Protein AF-A0ABD5LVA9-F1 (afdb_monomer)

Solvent-accessible surface area (backbone atoms only — not comparable to full-atom values): 10912 Å² total; per-residue (Å²): 131,85,79,56,65,57,44,60,35,36,56,75,49,75,48,77,50,70,49,96,85,47,22,36,35,37,41,36,36,26,38,31,72,87,79,70,42,80,39,39,32,64,53,73,39,79,46,76,82,54,77,76,71,39,77,64,34,51,35,71,65,40,68,50,30,89,35,32,41,60,66,49,62,70,29,32,27,38,33,33,54,62,48,66,45,98,86,61,32,40,58,60,75,76,89,34,36,60,46,74,47,93,53,68,80,47,71,67,57,53,51,51,43,56,79,74,51,59,44,47,50,72,84,49,47,67,59,55,62,70,74,50,67,90,90,64,83,73,90,78,48,75,47,71,67,48,68,54,76,78,40,78,40,75,93,77,58,25,38,37,32,44,35,22,26,74,78,71,54,76,47,75,49,74,48,70,70,83,73,78,78,77,80,126

Secondary structure (DSSP, 8-state):
----SEEEEEEEEEEEEE-TTS-EEEEEEEEETTTTEEEEEEEEESSTT-TT-SHHHHHHTSEETTEEHHHHTTS-EEEES--B-TTSPBPSSSS-EEEE-SSPPPHHHHHHHHHHSSBSSGGGHHHHHHSSPTT-----PBPP-EEPPPEEETTTTEEEEEEE-TTS-EEEEEEE--------

Radius of gyration: 18.67 Å; Cα contacts (8 Å, |Δi|>4): 316; chains: 1; bounding box: 43×41×51 Å

pLDDT: mean 85.55, std 12.96, range [32.38, 95.94]

Structure (mmCIF, N/CA/C/O backbone):
data_AF-A0ABD5LVA9-F1
#
_entry.id   AF-A0ABD5LVA9-F1
#
loop_
_atom_site.group_PDB
_atom_site.id
_atom_site.type_symbol
_atom_site.label_atom_id
_atom_site.label_alt_id
_atom_site.label_comp_id
_atom_site.label_asym_id
_atom_site.label_entity_id
_atom_site.label_seq_id
_atom_site.pdbx_PDB_ins_code
_atom_site.Cartn_x
_atom_site.Cartn_y
_atom_site.Cartn_z
_atom_site.occupancy
_atom_site.B_iso_or_equiv
_atom_site.auth_seq_id
_atom_site.auth_comp_id
_atom_site.auth_asym_id
_atom_site.auth_atom_id
_atom_site.pdbx_PDB_model_num
ATOM 1 N N . MET A 1 1 ? -6.923 -14.774 -21.698 1.00 44.34 1 MET A N 1
ATOM 2 C CA . MET A 1 1 ? -6.566 -13.733 -20.712 1.00 44.34 1 MET A CA 1
ATOM 3 C C . MET A 1 1 ? -7.042 -12.403 -21.278 1.00 44.34 1 MET A C 1
ATOM 5 O O . MET A 1 1 ? -6.576 -12.034 -22.349 1.00 44.34 1 MET A O 1
ATOM 9 N N . MET A 1 2 ? -8.049 -11.758 -20.679 1.00 44.25 2 MET A N 1
ATOM 10 C CA . MET A 1 2 ? -8.490 -10.441 -21.156 1.00 44.25 2 MET A CA 1
ATOM 11 C C . MET A 1 2 ? -7.382 -9.429 -20.868 1.00 44.25 2 MET A C 1
ATOM 13 O O . MET A 1 2 ? -7.017 -9.225 -19.713 1.00 44.25 2 MET A O 1
ATOM 17 N N . ILE A 1 3 ? -6.830 -8.823 -21.918 1.00 55.69 3 ILE A N 1
ATOM 18 C CA . ILE A 1 3 ? -5.909 -7.697 -21.782 1.00 55.69 3 ILE A CA 1
ATOM 19 C C . ILE A 1 3 ? -6.775 -6.500 -21.394 1.00 55.69 3 ILE A C 1
ATOM 21 O O . ILE A 1 3 ? -7.409 -5.892 -22.256 1.00 55.69 3 ILE A O 1
ATOM 25 N N . LYS A 1 4 ? -6.859 -6.185 -20.096 1.00 66.00 4 LYS A N 1
ATOM 26 C CA . LYS A 1 4 ? -7.444 -4.908 -19.672 1.00 66.00 4 LYS A CA 1
ATOM 27 C C . LYS A 1 4 ? -6.574 -3.790 -20.244 1.00 66.00 4 LYS A C 1
ATOM 29 O O . LYS A 1 4 ? -5.369 -3.750 -20.006 1.00 66.00 4 LYS A O 1
ATOM 34 N N . THR A 1 5 ? -7.182 -2.898 -21.015 1.00 85.06 5 THR A N 1
ATOM 35 C CA . THR A 1 5 ? -6.505 -1.741 -21.619 1.00 85.06 5 THR A CA 1
ATOM 36 C C . THR A 1 5 ? -6.122 -0.696 -20.574 1.00 85.06 5 THR A C 1
ATOM 38 O O . THR A 1 5 ? -5.102 -0.024 -20.730 1.00 85.06 5 THR A O 1
ATOM 41 N N . SER A 1 6 ? -6.875 -0.619 -19.473 1.00 91.38 6 SER A N 1
ATOM 42 C CA . SER A 1 6 ? -6.578 0.244 -18.330 1.00 91.38 6 SER A CA 1
ATOM 43 C C . SER A 1 6 ? -7.080 -0.329 -17.001 1.00 91.38 6 SER A C 1
ATOM 45 O O . SER A 1 6 ? -8.033 -1.105 -16.990 1.00 91.38 6 SER A O 1
ATOM 47 N N . LEU A 1 7 ? -6.481 0.105 -15.887 1.00 93.38 7 LEU A N 1
ATOM 48 C CA . LEU A 1 7 ? -6.950 -0.140 -14.515 1.00 93.38 7 LEU A CA 1
ATOM 49 C C . LEU A 1 7 ? -7.177 1.182 -13.780 1.00 93.38 7 LEU A C 1
ATOM 51 O O . LEU A 1 7 ? -6.307 2.050 -13.806 1.00 93.38 7 LEU A O 1
ATOM 55 N N . ALA A 1 8 ? -8.314 1.320 -13.100 1.00 91.62 8 ALA A N 1
ATOM 56 C CA . ALA A 1 8 ? -8.575 2.432 -12.189 1.00 91.62 8 ALA A CA 1
ATOM 57 C C . ALA A 1 8 ? -8.072 2.070 -10.791 1.00 91.62 8 ALA A C 1
ATOM 59 O O . ALA A 1 8 ? -8.611 1.170 -10.149 1.00 91.62 8 ALA A O 1
ATOM 60 N N . LEU A 1 9 ? -7.023 2.757 -10.342 1.00 92.75 9 LEU A N 1
ATOM 61 C CA . LEU A 1 9 ? -6.303 2.423 -9.120 1.00 92.75 9 LEU A CA 1
ATOM 62 C C . LEU A 1 9 ? -6.406 3.549 -8.096 1.00 92.75 9 LEU A C 1
ATOM 64 O O . LEU A 1 9 ? -6.162 4.719 -8.404 1.00 92.75 9 LEU A O 1
ATOM 68 N 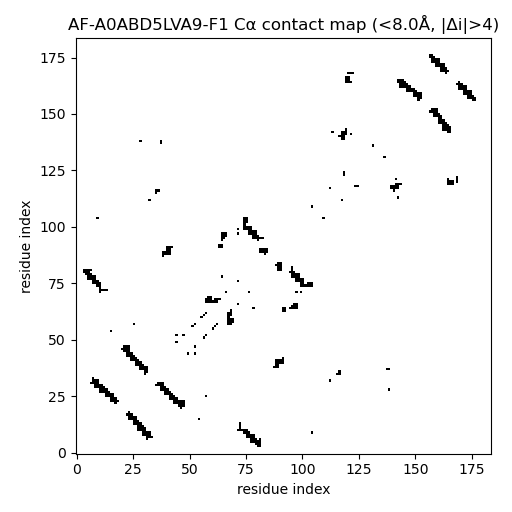N . ILE A 1 10 ? -6.718 3.169 -6.859 1.00 91.75 10 ILE A N 1
ATOM 69 C CA . ILE A 1 10 ? -6.610 4.042 -5.691 1.00 91.75 10 ILE A CA 1
ATOM 70 C C . ILE A 1 10 ? -5.321 3.713 -4.935 1.00 91.75 10 ILE A C 1
ATOM 72 O O . ILE A 1 10 ? -5.127 2.551 -4.579 1.00 91.75 10 ILE A O 1
ATOM 76 N N . PRO A 1 11 ? -4.452 4.694 -4.641 1.00 91.69 11 PRO A N 1
ATOM 77 C CA . PRO A 1 11 ? -3.293 4.473 -3.782 1.00 91.69 11 PRO A CA 1
ATOM 78 C C . PRO A 1 11 ? -3.707 4.229 -2.324 1.00 91.69 11 PRO A C 1
ATOM 80 O O . PRO A 1 11 ? -4.499 4.990 -1.774 1.00 91.69 11 PRO A O 1
ATOM 83 N N . ILE A 1 12 ? -3.148 3.186 -1.699 1.00 88.56 12 ILE A N 1
ATOM 84 C CA . ILE A 1 12 ? -3.454 2.794 -0.311 1.00 88.56 12 ILE A CA 1
ATOM 85 C C . ILE A 1 12 ? -2.231 2.942 0.594 1.00 88.56 12 ILE A C 1
ATOM 87 O O . ILE A 1 12 ? -2.318 3.573 1.642 1.00 88.56 12 ILE A O 1
ATOM 91 N N . ASP A 1 13 ? -1.092 2.371 0.196 1.00 90.00 13 ASP A N 1
ATOM 92 C CA . ASP A 1 13 ? 0.108 2.327 1.037 1.00 90.00 13 ASP A CA 1
ATOM 93 C C . ASP A 1 13 ? 1.402 2.315 0.209 1.00 90.00 13 ASP A C 1
ATOM 95 O O . ASP A 1 13 ? 1.424 1.879 -0.945 1.00 90.00 13 ASP A O 1
ATOM 99 N N . ALA A 1 14 ? 2.487 2.792 0.815 1.00 92.31 14 ALA A N 1
ATOM 100 C CA . ALA A 1 14 ? 3.844 2.683 0.304 1.00 92.31 14 ALA A CA 1
ATOM 101 C C . ALA A 1 14 ? 4.794 2.286 1.441 1.00 92.31 14 ALA A C 1
ATOM 103 O O . ALA A 1 14 ? 5.197 3.112 2.264 1.00 92.31 14 ALA A O 1
ATOM 104 N N . HIS A 1 15 ? 5.217 1.025 1.440 1.00 91.19 15 HIS A N 1
ATOM 105 C CA . HIS A 1 15 ? 6.048 0.464 2.494 1.00 91.19 15 HIS A CA 1
ATOM 106 C C . HIS A 1 15 ? 7.497 0.279 2.032 1.00 91.19 15 HIS A C 1
ATOM 108 O O . HIS A 1 15 ? 7.788 -0.518 1.136 1.00 91.19 15 HIS A O 1
ATOM 114 N N . TRP A 1 16 ? 8.420 1.002 2.674 1.00 92.25 16 TRP A N 1
ATOM 115 C CA . TRP A 1 16 ? 9.859 0.778 2.533 1.00 92.25 16 TRP A CA 1
ATOM 116 C C . TRP A 1 16 ? 10.319 -0.362 3.437 1.00 92.25 16 TRP A C 1
ATOM 118 O O . TRP A 1 16 ? 10.137 -0.294 4.653 1.00 92.25 16 TRP A O 1
ATOM 128 N N . TRP A 1 17 ? 11.050 -1.319 2.880 1.00 92.12 17 TRP A N 1
ATOM 129 C CA . TRP A 1 17 ? 11.568 -2.466 3.616 1.00 92.12 17 TRP A CA 1
ATOM 130 C C . TRP A 1 17 ? 13.034 -2.758 3.284 1.00 92.12 17 TRP A C 1
ATOM 132 O O . TRP A 1 17 ? 13.571 -2.356 2.248 1.00 92.12 17 TRP A O 1
ATOM 142 N N . THR A 1 18 ? 13.673 -3.492 4.191 1.00 91.06 18 THR A N 1
ATOM 143 C CA . THR A 1 18 ? 14.993 -4.095 4.006 1.00 91.06 18 THR A CA 1
ATOM 144 C C . THR A 1 18 ? 14.892 -5.550 4.453 1.00 91.06 18 THR A C 1
ATOM 146 O O . THR A 1 18 ? 14.481 -5.818 5.580 1.00 91.06 18 THR A O 1
ATOM 149 N N . ALA A 1 19 ? 15.223 -6.485 3.569 1.00 89.62 19 ALA A N 1
ATOM 150 C CA . ALA A 1 19 ? 15.243 -7.911 3.863 1.00 89.62 19 ALA A CA 1
ATOM 151 C C . ALA A 1 19 ? 16.519 -8.294 4.627 1.00 89.62 19 ALA A C 1
ATOM 153 O O . ALA A 1 19 ? 17.538 -7.605 4.549 1.00 89.62 19 ALA A O 1
ATOM 154 N N . GLN A 1 20 ? 16.493 -9.443 5.307 1.00 87.44 20 GLN A N 1
ATOM 155 C CA . GLN A 1 20 ? 17.664 -9.976 6.020 1.00 87.44 20 GLN A CA 1
ATOM 156 C C . GLN A 1 20 ? 18.864 -10.223 5.093 1.00 87.44 20 GLN A C 1
ATOM 158 O O . GLN A 1 20 ? 20.006 -10.069 5.511 1.00 87.44 20 GLN A O 1
ATOM 163 N N . SER A 1 21 ? 18.613 -10.532 3.816 1.00 88.88 21 SER A N 1
ATOM 164 C CA . SER A 1 21 ? 19.647 -10.680 2.784 1.00 88.88 21 SER A CA 1
ATOM 165 C C . SER A 1 21 ? 20.369 -9.373 2.426 1.00 88.88 21 SER A C 1
ATOM 167 O O . SER A 1 21 ? 21.317 -9.393 1.647 1.00 88.88 21 SER A O 1
ATOM 169 N N . GLY A 1 22 ? 19.919 -8.228 2.950 1.00 88.44 22 GLY A N 1
ATOM 170 C CA . GLY A 1 22 ? 20.429 -6.901 2.605 1.00 88.44 22 GLY A CA 1
ATOM 171 C C . GLY A 1 22 ? 19.754 -6.273 1.383 1.00 88.44 22 GLY A C 1
ATOM 172 O O . GLY A 1 22 ? 20.019 -5.104 1.089 1.00 88.44 22 GLY A O 1
ATOM 173 N N . ALA A 1 23 ? 18.858 -7.003 0.710 1.00 91.19 23 ALA A N 1
ATOM 174 C CA . ALA A 1 23 ? 17.992 -6.437 -0.315 1.00 91.19 23 ALA A CA 1
ATOM 175 C C . ALA A 1 23 ? 17.088 -5.358 0.291 1.00 91.19 23 ALA A C 1
ATOM 177 O O . ALA A 1 23 ? 16.662 -5.449 1.442 1.00 91.19 23 ALA A O 1
ATOM 178 N N . LEU A 1 24 ? 16.779 -4.335 -0.489 1.00 93.75 24 LEU A N 1
ATOM 179 C CA . LEU A 1 24 ? 15.918 -3.236 -0.076 1.00 93.75 24 LEU A CA 1
ATOM 180 C C . LEU A 1 24 ? 14.924 -2.918 -1.174 1.00 93.75 24 LEU A C 1
ATOM 182 O O . LEU A 1 24 ? 15.203 -3.107 -2.358 1.00 93.75 24 LEU A O 1
ATOM 186 N N . GLY A 1 25 ? 13.773 -2.400 -0.783 1.00 94.12 25 GLY A N 1
ATOM 187 C CA . GLY A 1 25 ? 12.742 -2.073 -1.740 1.00 94.12 25 GLY A CA 1
ATOM 188 C C . GLY A 1 25 ? 11.642 -1.215 -1.161 1.00 94.12 25 GLY A C 1
ATOM 189 O O . GLY A 1 25 ? 11.596 -0.899 0.027 1.00 94.12 25 GLY A O 1
ATOM 190 N N . THR A 1 26 ? 10.752 -0.814 -2.052 1.00 94.69 26 THR A N 1
ATOM 191 C CA . THR A 1 26 ? 9.474 -0.207 -1.709 1.00 94.69 26 THR A CA 1
ATOM 192 C C . THR A 1 26 ? 8.382 -0.964 -2.427 1.00 94.69 26 THR A C 1
ATOM 194 O O . THR A 1 26 ? 8.466 -1.179 -3.639 1.00 94.69 26 THR A O 1
ATOM 197 N N . THR A 1 27 ? 7.376 -1.372 -1.666 1.00 94.19 27 THR A N 1
ATOM 198 C CA . THR A 1 27 ? 6.151 -1.961 -2.197 1.00 94.19 27 THR A CA 1
ATOM 199 C C . THR A 1 27 ? 5.043 -0.927 -2.098 1.00 94.19 27 THR A C 1
ATOM 201 O O . THR A 1 27 ? 4.778 -0.402 -1.019 1.00 94.19 27 THR A O 1
ATOM 204 N N . PHE A 1 28 ? 4.420 -0.633 -3.232 1.00 94.81 28 PHE A N 1
ATOM 205 C CA . PHE A 1 28 ? 3.248 0.225 -3.336 1.00 94.81 28 PHE A CA 1
ATOM 206 C C . PHE A 1 28 ? 2.008 -0.650 -3.441 1.00 94.81 28 PHE A C 1
ATOM 208 O O . PHE A 1 28 ? 1.997 -1.591 -4.237 1.00 94.81 28 PHE A O 1
ATOM 215 N N . THR A 1 29 ? 0.982 -0.330 -2.662 1.00 93.38 29 THR A N 1
ATOM 216 C CA . THR A 1 29 ? -0.301 -1.031 -2.652 1.00 93.38 29 THR A CA 1
ATOM 217 C C . THR A 1 29 ? -1.381 -0.127 -3.224 1.00 93.38 29 THR A C 1
ATOM 219 O O . THR A 1 29 ? -1.533 1.025 -2.805 1.00 93.38 29 THR A O 1
ATOM 222 N N . PHE A 1 30 ? -2.158 -0.682 -4.146 1.00 92.50 30 PHE A N 1
ATOM 223 C CA . PHE A 1 30 ? -3.267 -0.020 -4.810 1.00 92.50 30 PHE A CA 1
ATOM 224 C C . PHE A 1 30 ? -4.531 -0.863 -4.699 1.00 92.50 30 PHE A C 1
ATOM 226 O O . PHE A 1 30 ? -4.468 -2.090 -4.743 1.00 92.50 30 PHE A O 1
ATOM 233 N N . TRP A 1 31 ? -5.682 -0.213 -4.606 1.00 90.88 31 TRP A N 1
ATOM 234 C CA . TRP A 1 31 ? -6.979 -0.867 -4.712 1.00 90.88 31 TRP A CA 1
ATOM 235 C C . TRP A 1 31 ? -7.513 -0.745 -6.142 1.00 90.88 31 TRP A C 1
ATOM 237 O O . TRP A 1 31 ? -7.651 0.365 -6.664 1.00 90.88 31 TRP A O 1
ATOM 247 N N . ASP A 1 32 ? -7.793 -1.889 -6.771 1.00 90.50 32 ASP A N 1
ATOM 248 C CA . ASP A 1 32 ? -8.562 -1.982 -8.014 1.00 90.50 32 ASP A CA 1
ATOM 249 C C . ASP A 1 32 ? -10.049 -2.074 -7.654 1.00 90.50 32 ASP A C 1
ATOM 251 O O . ASP A 1 32 ? -10.520 -3.116 -7.188 1.00 90.50 32 ASP A O 1
ATOM 255 N N . LYS A 1 33 ? -10.782 -0.977 -7.874 1.00 82.06 33 LYS A N 1
ATOM 256 C CA . LYS A 1 33 ? -12.220 -0.891 -7.571 1.00 82.06 33 LYS A CA 1
ATOM 257 C C . LYS A 1 33 ? -13.046 -1.912 -8.345 1.00 82.06 33 LYS A C 1
ATOM 259 O O . LYS A 1 33 ? -14.039 -2.417 -7.834 1.00 82.06 33 LYS A O 1
ATOM 264 N N . GLU A 1 34 ? -12.666 -2.182 -9.591 1.00 85.31 34 GLU A N 1
ATOM 265 C CA . GLU A 1 34 ? -13.466 -2.997 -10.502 1.00 85.31 34 GLU A CA 1
ATOM 266 C C . GLU A 1 34 ? -13.327 -4.479 -10.156 1.00 85.31 34 GLU A C 1
ATOM 268 O O . GLU A 1 34 ? -14.320 -5.197 -10.066 1.00 85.31 34 GLU A O 1
ATOM 273 N N . ALA A 1 35 ? -12.092 -4.934 -9.933 1.00 86.19 35 ALA A N 1
ATOM 274 C CA . ALA A 1 35 ? -11.821 -6.320 -9.559 1.00 86.19 35 ALA A CA 1
ATOM 275 C C . ALA A 1 35 ? -11.880 -6.573 -8.043 1.00 86.19 35 ALA A C 1
ATOM 277 O O . ALA A 1 35 ? -11.718 -7.716 -7.624 1.00 86.19 35 ALA A O 1
ATOM 278 N N . LYS A 1 36 ? -12.105 -5.528 -7.234 1.00 85.31 36 LYS A N 1
ATOM 279 C CA . LYS A 1 36 ? -12.238 -5.589 -5.770 1.00 85.31 36 LYS A CA 1
ATOM 280 C C . LYS A 1 36 ? -11.058 -6.285 -5.086 1.00 85.31 36 LYS A C 1
ATOM 282 O O . LYS A 1 36 ? -11.230 -7.122 -4.206 1.00 85.31 36 LYS A O 1
ATOM 287 N N . GLN A 1 37 ? -9.844 -5.931 -5.494 1.00 86.88 37 GLN A N 1
ATOM 288 C CA . GLN A 1 37 ? -8.622 -6.564 -4.997 1.00 86.88 37 GLN A CA 1
ATOM 289 C C . GLN A 1 37 ? -7.510 -5.547 -4.755 1.00 86.88 37 GLN A C 1
ATOM 291 O O . GLN A 1 37 ? -7.485 -4.470 -5.360 1.00 86.88 37 GLN A O 1
ATOM 296 N N . PHE A 1 38 ? -6.560 -5.915 -3.895 1.00 89.62 38 PHE A N 1
ATOM 297 C CA . PHE A 1 38 ? -5.310 -5.180 -3.761 1.00 89.62 38 PHE A CA 1
ATOM 298 C C . PHE A 1 38 ? -4.298 -5.660 -4.791 1.00 89.62 38 PHE A C 1
ATOM 300 O O . PHE A 1 38 ? -4.026 -6.851 -4.918 1.00 89.62 38 PHE A O 1
ATOM 307 N N . LEU A 1 39 ? -3.707 -4.705 -5.495 1.00 92.12 39 LEU A N 1
ATOM 308 C CA . LEU A 1 39 ? -2.614 -4.923 -6.424 1.00 92.12 39 LEU A CA 1
ATOM 309 C C . LEU A 1 39 ? -1.365 -4.240 -5.886 1.00 92.12 39 LEU A C 1
ATOM 311 O O . LEU A 1 39 ? -1.426 -3.130 -5.356 1.00 92.12 39 LEU A O 1
ATOM 315 N N . GLN A 1 40 ? -0.220 -4.894 -6.044 1.00 93.62 40 GLN A N 1
ATOM 316 C CA . GLN A 1 40 ? 1.046 -4.379 -5.542 1.00 93.62 40 GLN A CA 1
ATOM 317 C C . GLN A 1 40 ? 2.077 -4.220 -6.642 1.00 93.62 40 GLN A C 1
ATOM 319 O O . GLN A 1 40 ? 2.162 -5.041 -7.551 1.00 93.62 40 GLN A O 1
ATOM 324 N N . ALA A 1 41 ? 2.894 -3.180 -6.522 1.00 94.31 41 ALA A N 1
ATOM 325 C CA . ALA A 1 41 ? 4.038 -2.939 -7.383 1.00 94.31 41 ALA A CA 1
ATOM 326 C C . ALA A 1 41 ? 5.284 -2.756 -6.514 1.00 94.31 41 ALA A C 1
ATOM 328 O O . ALA A 1 41 ? 5.290 -1.932 -5.600 1.00 94.31 41 ALA A O 1
ATOM 329 N N . THR A 1 42 ? 6.350 -3.502 -6.799 1.00 93.69 42 THR A N 1
ATOM 330 C CA . THR A 1 42 ? 7.590 -3.433 -6.018 1.00 93.69 42 THR A CA 1
ATOM 331 C C . THR A 1 42 ? 8.732 -2.908 -6.873 1.00 93.69 42 THR A C 1
ATOM 333 O O . THR A 1 42 ? 8.998 -3.401 -7.970 1.00 93.69 42 THR A O 1
ATOM 336 N N . GLN A 1 43 ? 9.442 -1.917 -6.342 1.00 93.62 43 GLN A N 1
ATOM 33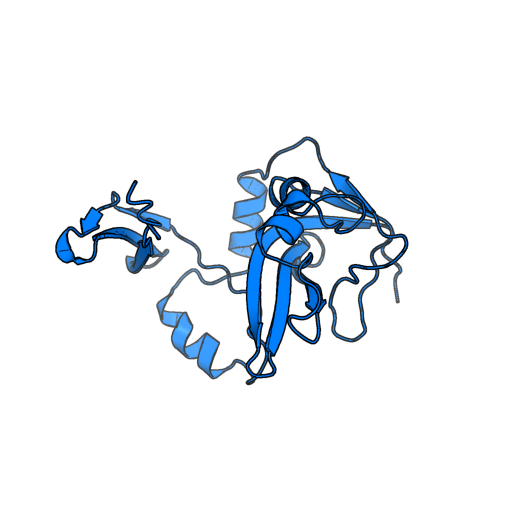7 C CA . GLN A 1 43 ? 10.770 -1.543 -6.813 1.00 93.62 43 GLN A CA 1
ATOM 338 C C . GLN A 1 43 ? 11.778 -2.018 -5.775 1.00 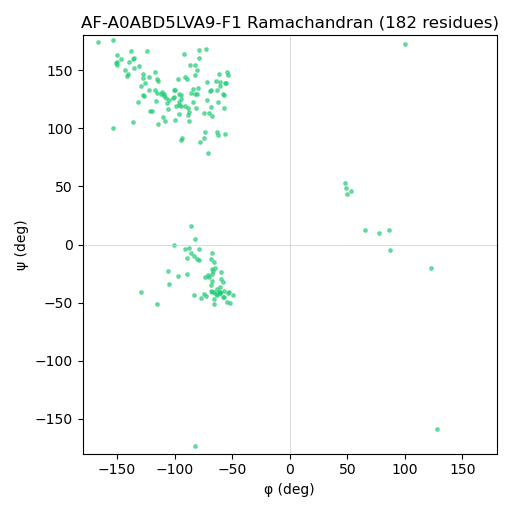93.62 43 GLN A C 1
ATOM 340 O O . GLN A 1 43 ? 11.679 -1.638 -4.610 1.00 93.62 43 GLN A O 1
ATOM 345 N N . ALA A 1 44 ? 12.730 -2.854 -6.179 1.00 93.12 44 ALA A N 1
ATOM 346 C CA . ALA A 1 44 ? 13.726 -3.406 -5.271 1.00 93.12 44 ALA A CA 1
ATOM 347 C C . ALA A 1 44 ? 15.132 -3.377 -5.874 1.00 93.12 44 ALA A C 1
ATOM 349 O O . ALA A 1 44 ? 15.321 -3.292 -7.095 1.00 93.12 44 ALA A O 1
ATOM 350 N N . ARG A 1 45 ? 16.123 -3.451 -4.989 1.00 93.69 45 ARG A N 1
ATOM 351 C CA . ARG A 1 45 ? 17.532 -3.675 -5.297 1.00 93.69 45 ARG A CA 1
ATOM 352 C C . ARG A 1 45 ? 18.033 -4.875 -4.498 1.00 93.69 45 ARG A C 1
ATOM 354 O O . ARG A 1 45 ? 17.688 -5.001 -3.321 1.00 93.69 45 ARG A O 1
ATOM 361 N N . PRO A 1 46 ? 18.855 -5.744 -5.110 1.00 91.19 46 PRO A N 1
ATOM 362 C CA . PRO A 1 46 ? 19.349 -6.949 -4.448 1.00 91.19 46 PRO A CA 1
ATOM 363 C C . PRO A 1 46 ? 20.315 -6.640 -3.297 1.00 91.19 46 PRO A C 1
ATOM 365 O O . PRO A 1 46 ? 20.505 -7.475 -2.422 1.00 91.19 46 PRO A O 1
ATOM 368 N N . ASN A 1 47 ? 20.931 -5.455 -3.290 1.00 87.88 47 ASN A N 1
ATOM 369 C CA . ASN A 1 47 ? 21.875 -5.009 -2.271 1.00 87.88 47 ASN A CA 1
ATOM 370 C C . ASN A 1 47 ? 21.894 -3.471 -2.176 1.00 87.88 47 ASN A C 1
ATOM 372 O O .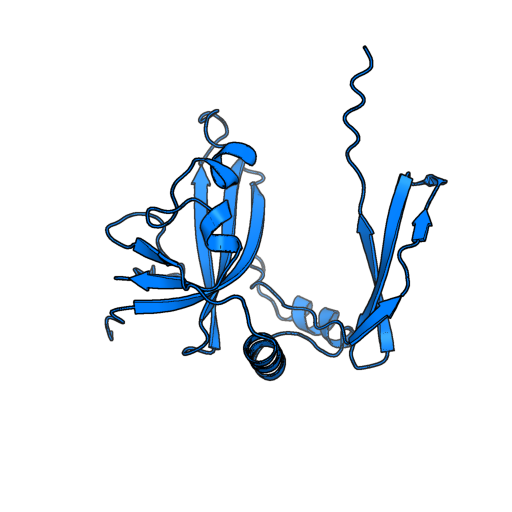 ASN A 1 47 ? 21.258 -2.778 -2.970 1.00 87.88 47 ASN A O 1
ATOM 376 N N . GLN A 1 48 ? 22.662 -2.949 -1.218 1.00 84.56 48 GLN A N 1
ATOM 377 C CA . GLN A 1 48 ? 22.793 -1.516 -0.915 1.00 84.56 48 GLN A CA 1
ATOM 378 C C . GLN A 1 48 ? 23.853 -0.784 -1.760 1.00 84.56 48 GLN A C 1
ATOM 380 O O . GLN A 1 48 ? 24.272 0.312 -1.394 1.00 84.56 48 GLN A O 1
ATOM 385 N N . LEU A 1 49 ? 24.316 -1.370 -2.870 1.00 87.50 49 LEU A N 1
ATOM 386 C CA . LEU A 1 49 ? 25.350 -0.741 -3.704 1.00 87.50 49 LEU A CA 1
ATOM 387 C C . LEU A 1 49 ? 24.805 0.439 -4.521 1.00 87.50 49 LEU A C 1
ATOM 389 O O . LEU A 1 49 ? 25.547 1.371 -4.822 1.00 87.50 49 LEU A O 1
ATOM 393 N N . ASP A 1 50 ? 23.513 0.418 -4.860 1.00 88.94 50 ASP A N 1
ATOM 394 C CA . ASP A 1 50 ? 22.837 1.535 -5.524 1.00 88.94 50 ASP A CA 1
ATOM 395 C C . ASP A 1 50 ? 22.510 2.634 -4.500 1.00 88.94 50 ASP A C 1
ATOM 397 O O . ASP A 1 50 ? 21.435 2.663 -3.902 1.00 88.94 50 ASP A O 1
ATOM 401 N N . THR A 1 51 ? 23.457 3.550 -4.286 1.00 86.94 51 THR A N 1
ATOM 402 C CA . THR A 1 51 ? 23.306 4.679 -3.350 1.00 86.94 51 THR A CA 1
ATOM 403 C C . THR A 1 51 ? 22.210 5.664 -3.767 1.00 86.94 51 THR A C 1
ATOM 405 O O . THR A 1 51 ? 21.677 6.402 -2.927 1.00 86.94 51 THR A O 1
ATOM 408 N N . LEU A 1 52 ? 21.833 5.656 -5.050 1.00 90.94 52 LEU A N 1
ATOM 409 C CA . LEU A 1 52 ? 20.734 6.453 -5.577 1.00 90.94 52 LEU A CA 1
ATOM 410 C C . LEU A 1 52 ? 19.374 5.831 -5.265 1.00 90.94 52 LEU A C 1
ATOM 412 O O . LEU A 1 52 ? 18.382 6.535 -5.395 1.00 90.94 52 LEU A O 1
ATOM 416 N N . PHE A 1 53 ? 19.311 4.572 -4.820 1.00 93.75 53 PHE A N 1
ATOM 417 C CA . PHE A 1 53 ? 18.080 3.916 -4.391 1.00 93.75 53 PHE A CA 1
ATOM 418 C C . PHE A 1 53 ? 17.894 4.031 -2.871 1.00 93.75 53 PHE A C 1
ATOM 420 O O . PHE A 1 53 ? 18.316 3.195 -2.073 1.00 93.75 53 PHE A O 1
ATOM 427 N N . ASN A 1 54 ? 17.227 5.101 -2.455 1.00 92.75 54 ASN A N 1
ATOM 428 C CA . ASN A 1 54 ? 16.899 5.394 -1.060 1.00 92.75 54 ASN A CA 1
ATOM 429 C C . ASN A 1 54 ? 15.458 5.919 -0.918 1.00 92.75 54 ASN A C 1
ATOM 431 O O . ASN A 1 54 ? 14.837 6.326 -1.900 1.00 92.75 54 ASN A O 1
ATOM 435 N N . ARG A 1 55 ? 14.926 5.964 0.313 1.00 92.31 55 ARG A N 1
ATOM 436 C CA . ARG A 1 55 ? 13.540 6.407 0.590 1.00 92.31 55 ARG A CA 1
ATOM 437 C C . ARG A 1 55 ? 13.176 7.733 -0.077 1.00 92.31 55 ARG A C 1
ATOM 439 O O . ARG A 1 55 ? 12.094 7.860 -0.636 1.00 92.31 55 ARG A O 1
ATOM 446 N N . TYR A 1 56 ? 14.087 8.706 -0.026 1.00 93.69 56 TYR A N 1
ATOM 447 C CA . TYR A 1 56 ? 13.860 10.023 -0.612 1.00 93.69 56 TYR A CA 1
ATOM 448 C C . TYR A 1 56 ? 13.749 9.931 -2.137 1.00 93.69 56 TYR A C 1
ATOM 450 O O . TYR A 1 56 ? 12.766 10.382 -2.717 1.00 93.69 56 TYR A O 1
ATOM 458 N N . SER A 1 57 ? 14.720 9.287 -2.785 1.00 94.06 57 SER A N 1
ATOM 459 C CA . SER A 1 57 ? 14.722 9.115 -4.240 1.00 94.06 57 SER A CA 1
ATOM 460 C C . SER A 1 57 ? 13.509 8.328 -4.745 1.00 94.06 57 SER A C 1
ATOM 462 O O . SER A 1 57 ? 12.908 8.745 -5.729 1.00 94.06 57 SER A O 1
ATOM 464 N N . VAL A 1 58 ? 13.097 7.249 -4.065 1.00 94.12 58 VAL A N 1
ATOM 465 C CA . VAL A 1 58 ? 11.919 6.460 -4.451 1.00 94.12 58 VAL A CA 1
ATOM 466 C C . VAL A 1 58 ? 10.663 7.323 -4.415 1.00 94.12 58 VAL A C 1
ATOM 468 O O . VAL A 1 58 ? 9.834 7.241 -5.318 1.00 94.12 58 VAL A O 1
ATOM 471 N N . TRP A 1 59 ? 10.534 8.178 -3.400 1.00 95.00 59 TRP A N 1
ATOM 472 C CA . TRP A 1 59 ? 9.369 9.040 -3.263 1.00 95.00 59 TRP A CA 1
ATOM 473 C C . TRP A 1 59 ? 9.351 10.181 -4.292 1.00 95.00 59 TRP A C 1
ATOM 475 O O . TRP A 1 59 ? 8.322 10.456 -4.914 1.00 95.00 59 TRP A O 1
ATOM 485 N N . HIS A 1 60 ? 10.495 10.841 -4.492 1.00 94.19 60 HIS A N 1
ATOM 486 C CA . HIS A 1 60 ? 10.560 12.132 -5.180 1.00 94.19 60 HIS A CA 1
ATOM 487 C C . HIS A 1 60 ? 11.123 12.093 -6.604 1.00 94.19 60 HIS A C 1
ATOM 489 O O . HIS A 1 60 ? 10.862 13.020 -7.368 1.00 94.19 60 HIS A O 1
ATOM 495 N N . SER A 1 61 ? 11.909 11.079 -6.965 1.00 92.38 61 SER A N 1
ATOM 496 C CA . SER A 1 61 ? 12.743 11.118 -8.176 1.00 92.38 61 SER A CA 1
ATOM 497 C C . SER A 1 61 ? 12.587 9.897 -9.073 1.00 92.38 61 SER A C 1
ATOM 499 O O . SER A 1 61 ? 12.561 10.044 -10.293 1.00 92.38 61 SER A O 1
ATOM 501 N N . LEU A 1 62 ? 12.498 8.696 -8.501 1.00 92.06 62 LEU A N 1
ATOM 502 C CA . LEU A 1 62 ? 12.375 7.478 -9.288 1.00 92.06 62 LEU A CA 1
ATOM 503 C C . LEU A 1 62 ? 10.992 7.392 -9.918 1.00 92.06 62 LEU A C 1
ATOM 505 O O . LEU A 1 62 ? 9.974 7.726 -9.308 1.00 92.06 62 LEU A O 1
ATOM 509 N N . SER A 1 63 ? 10.981 6.931 -11.165 1.00 92.50 63 SER A N 1
ATOM 510 C CA . SER A 1 63 ? 9.743 6.787 -11.903 1.00 92.50 63 SER A CA 1
ATOM 511 C C . SER A 1 63 ? 9.056 5.463 -11.578 1.00 92.50 63 SER A C 1
ATOM 513 O O . SER A 1 63 ? 9.674 4.400 -11.598 1.00 92.50 63 SER A O 1
ATOM 515 N N . LEU A 1 64 ? 7.755 5.540 -11.331 1.00 93.88 64 LEU A N 1
ATOM 516 C CA . LEU A 1 64 ? 6.798 4.448 -11.371 1.00 93.88 64 LEU A CA 1
ATOM 517 C C . LEU A 1 64 ? 5.766 4.825 -12.445 1.00 93.88 64 LEU A C 1
ATOM 519 O O . LEU A 1 64 ? 5.107 5.855 -12.337 1.00 93.88 64 LEU A O 1
ATOM 523 N N . TRP A 1 65 ? 5.695 4.060 -13.539 1.00 95.94 65 TRP A N 1
ATOM 524 C CA . TRP A 1 65 ? 4.786 4.320 -14.673 1.00 95.94 65 TRP A CA 1
ATOM 525 C C . TRP A 1 65 ? 4.810 5.768 -15.195 1.00 95.94 65 TRP A C 1
ATOM 527 O O . TRP A 1 65 ? 3.768 6.397 -15.392 1.00 95.94 65 TRP A O 1
ATOM 537 N N . LYS A 1 66 ? 6.019 6.302 -15.425 1.00 94.44 66 LYS A N 1
ATOM 538 C CA . LYS A 1 66 ? 6.280 7.668 -15.928 1.00 94.44 66 LYS A CA 1
ATOM 539 C C . LYS A 1 66 ? 5.855 8.799 -14.976 1.00 94.44 66 LYS A C 1
ATOM 541 O O . LYS A 1 66 ? 5.865 9.962 -15.366 1.00 94.44 66 LYS A O 1
ATOM 546 N N . GLN A 1 67 ? 5.540 8.482 -13.721 1.00 94.44 67 GLN A N 1
ATOM 547 C CA . GLN A 1 67 ? 5.254 9.440 -12.647 1.00 94.44 67 GLN A CA 1
ATOM 548 C C . GLN A 1 67 ? 6.184 9.196 -11.455 1.00 94.44 67 GLN A C 1
ATOM 550 O O . GLN A 1 67 ? 6.850 8.169 -11.392 1.00 94.44 67 GLN A O 1
ATOM 555 N N . THR A 1 68 ? 6.250 10.133 -10.512 1.00 94.31 68 THR A N 1
ATOM 556 C CA . THR A 1 68 ? 6.898 9.901 -9.211 1.00 94.31 68 THR A CA 1
ATOM 557 C C . THR A 1 68 ? 5.898 9.286 -8.238 1.00 94.31 68 THR A C 1
ATOM 559 O O . THR A 1 68 ? 4.691 9.523 -8.357 1.00 94.31 68 THR A O 1
ATOM 562 N N . ALA A 1 69 ? 6.385 8.542 -7.244 1.00 94.06 69 ALA A N 1
ATOM 563 C CA . ALA A 1 69 ? 5.525 8.006 -6.192 1.00 94.06 69 ALA A CA 1
ATOM 564 C C . ALA A 1 69 ? 4.754 9.117 -5.459 1.00 94.06 69 ALA A C 1
ATOM 566 O O . ALA A 1 69 ? 3.556 8.969 -5.248 1.00 94.06 69 ALA A O 1
ATOM 567 N N . ASP A 1 70 ? 5.384 10.266 -5.180 1.00 93.06 70 ASP A N 1
ATOM 568 C CA . ASP A 1 70 ? 4.700 11.425 -4.588 1.00 93.06 70 ASP A CA 1
ATOM 569 C C . ASP A 1 70 ? 3.448 11.845 -5.373 1.00 93.06 70 ASP A C 1
ATOM 571 O O . ASP A 1 70 ? 2.419 12.149 -4.777 1.00 93.06 70 ASP A O 1
ATOM 575 N N . LYS A 1 71 ? 3.507 11.840 -6.709 1.00 91.06 71 LYS A N 1
ATOM 576 C CA . LYS A 1 71 ? 2.358 12.213 -7.542 1.00 91.06 71 LYS A CA 1
ATOM 577 C C . LYS A 1 71 ? 1.292 11.125 -7.565 1.00 91.06 71 LYS A C 1
ATOM 579 O O . LYS A 1 71 ? 0.112 11.450 -7.478 1.00 91.06 71 LYS A O 1
ATOM 584 N N . LEU A 1 72 ? 1.704 9.863 -7.679 1.00 92.88 72 LEU A N 1
ATOM 585 C CA . LEU A 1 72 ? 0.787 8.723 -7.759 1.00 92.88 72 LEU A CA 1
ATOM 586 C C . LEU A 1 72 ? 0.041 8.473 -6.456 1.00 92.88 72 LEU A C 1
ATOM 588 O O . LEU A 1 72 ? -1.145 8.176 -6.475 1.00 92.88 72 LEU A O 1
ATOM 592 N N . MET A 1 73 ? 0.721 8.610 -5.321 1.00 92.19 73 MET A N 1
ATOM 593 C CA . MET A 1 73 ? 0.160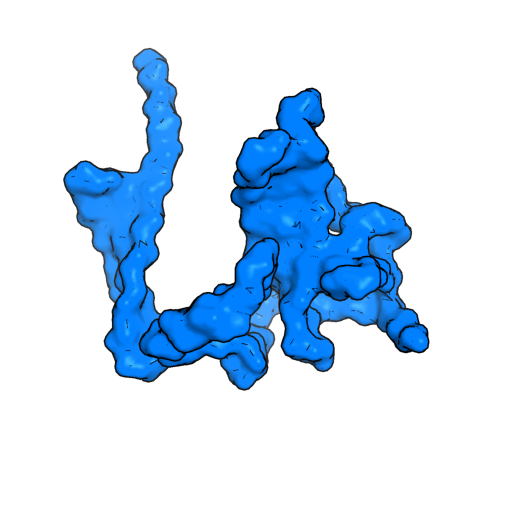 8.241 -4.022 1.00 92.19 73 MET A CA 1
ATOM 594 C C . MET A 1 73 ? -0.803 9.291 -3.453 1.00 92.19 73 MET A C 1
ATOM 596 O O . MET A 1 73 ? -1.398 9.071 -2.404 1.00 92.19 73 MET A O 1
ATOM 600 N N . ARG A 1 74 ? -0.972 10.437 -4.125 1.00 88.75 74 ARG A N 1
ATOM 601 C CA . ARG A 1 74 ? -1.839 11.534 -3.663 1.00 88.75 74 ARG A CA 1
ATOM 602 C C . ARG A 1 74 ? -3.282 11.430 -4.143 1.00 88.75 74 ARG A C 1
ATOM 604 O O . ARG A 1 74 ? -4.142 12.060 -3.530 1.00 88.75 74 ARG A O 1
ATOM 611 N N . ARG A 1 75 ? -3.541 10.755 -5.267 1.00 89.31 75 ARG A N 1
ATOM 612 C CA . ARG A 1 75 ? -4.859 10.741 -5.923 1.00 89.31 75 ARG A CA 1
ATOM 613 C C . ARG A 1 75 ? -5.092 9.443 -6.693 1.00 89.31 75 ARG A C 1
ATOM 615 O O . ARG A 1 75 ? -4.120 8.823 -7.124 1.00 89.31 75 ARG A O 1
ATOM 622 N N . PRO A 1 76 ? -6.358 9.063 -6.922 1.00 92.06 76 PRO A N 1
ATOM 623 C CA . PRO A 1 76 ? -6.692 8.018 -7.880 1.00 92.06 76 PRO A CA 1
ATOM 624 C C . PRO A 1 76 ? -6.107 8.298 -9.275 1.00 92.06 76 PRO A C 1
ATOM 626 O O . PRO A 1 76 ? -5.964 9.449 -9.707 1.00 92.06 76 PRO A O 1
ATOM 629 N N . PHE A 1 77 ? -5.767 7.237 -10.002 1.00 93.44 77 PHE A N 1
ATOM 630 C CA . PHE A 1 77 ? -5.216 7.335 -11.353 1.00 93.44 77 PHE A CA 1
ATOM 631 C C . PHE A 1 77 ? -5.657 6.162 -12.230 1.00 93.44 77 PHE A C 1
ATOM 633 O O . PHE A 1 77 ? -6.043 5.097 -11.748 1.00 93.44 77 PHE A O 1
ATOM 640 N N . LEU A 1 78 ? -5.578 6.361 -13.545 1.00 94.38 78 LEU A N 1
ATOM 641 C CA . LEU A 1 78 ? -5.730 5.294 -14.527 1.00 94.38 78 LEU A CA 1
ATOM 642 C C . LEU A 1 78 ? -4.351 4.788 -14.943 1.00 94.38 78 LEU A C 1
ATOM 644 O O . LEU A 1 78 ? -3.539 5.543 -15.482 1.00 94.38 78 LEU A O 1
ATOM 648 N N . LEU A 1 79 ? -4.095 3.504 -14.719 1.00 95.56 79 LEU A N 1
ATOM 649 C CA . LEU A 1 79 ? -2.923 2.815 -15.238 1.00 95.56 79 LEU A CA 1
ATOM 650 C C . LEU A 1 79 ? -3.231 2.277 -16.633 1.00 95.56 79 LEU A C 1
ATOM 652 O O . LEU A 1 79 ? -4.054 1.378 -16.784 1.00 95.56 79 LEU A O 1
ATOM 656 N N . GLN A 1 80 ? -2.560 2.816 -17.643 1.00 95.31 80 GLN A N 1
ATOM 657 C CA . GLN A 1 80 ? -2.712 2.410 -19.037 1.00 95.31 80 GLN A CA 1
ATOM 658 C C . GLN A 1 80 ? -1.751 1.271 -19.383 1.00 95.31 80 GLN A C 1
ATOM 660 O O . GLN A 1 80 ? -0.603 1.266 -18.927 1.00 95.31 80 GLN A O 1
ATOM 665 N N . ALA A 1 81 ? -2.218 0.328 -20.207 1.00 92.81 81 ALA A N 1
ATOM 666 C CA . ALA A 1 81 ? -1.481 -0.874 -20.610 1.00 92.81 81 ALA A CA 1
ATOM 667 C C . ALA A 1 81 ? -0.845 -1.620 -19.414 1.00 92.81 81 ALA A C 1
ATOM 669 O O . ALA A 1 81 ? 0.372 -1.843 -19.407 1.00 92.81 81 ALA A O 1
ATOM 670 N N . PRO A 1 82 ? -1.630 -1.961 -18.372 1.00 92.94 82 PRO A N 1
ATOM 671 C CA . PRO A 1 82 ? -1.119 -2.629 -17.182 1.00 92.94 82 PRO A CA 1
ATOM 672 C C . PRO A 1 82 ? -0.496 -3.979 -17.549 1.00 92.94 82 PRO A C 1
ATOM 674 O O . PRO A 1 82 ? -1.033 -4.736 -18.358 1.00 92.94 82 PRO A O 1
ATOM 677 N N . ARG A 1 83 ? 0.633 -4.300 -16.918 1.00 91.88 83 ARG A N 1
ATOM 678 C CA . ARG A 1 83 ? 1.239 -5.631 -16.987 1.00 91.88 83 ARG A CA 1
ATOM 679 C C . ARG A 1 83 ? 1.230 -6.240 -15.598 1.00 91.88 83 ARG A C 1
ATOM 681 O O . ARG A 1 83 ? 1.747 -5.637 -14.661 1.00 91.88 83 ARG A O 1
ATOM 688 N N . ILE A 1 84 ? 0.629 -7.415 -15.488 1.00 88.81 84 ILE A N 1
ATOM 689 C CA . ILE A 1 84 ? 0.542 -8.184 -14.250 1.00 88.81 84 ILE A CA 1
ATOM 690 C C . ILE A 1 84 ? 1.450 -9.402 -14.425 1.00 88.81 84 ILE A C 1
ATOM 692 O O . ILE A 1 84 ? 1.392 -10.054 -15.468 1.00 88.81 84 ILE A O 1
ATOM 696 N N . SER A 1 85 ? 2.331 -9.653 -13.459 1.00 85.44 85 SER A N 1
ATOM 697 C CA . SER A 1 85 ? 3.179 -10.845 -13.439 1.00 85.44 85 SER A CA 1
ATOM 698 C C . SER A 1 85 ? 2.368 -12.097 -13.100 1.00 85.44 85 SER A C 1
ATOM 700 O O . SER A 1 85 ? 1.246 -12.003 -12.606 1.00 85.44 85 SER A O 1
ATOM 702 N N . ASP A 1 86 ? 2.963 -13.275 -13.286 1.00 75.81 86 ASP A N 1
ATOM 703 C CA . ASP A 1 86 ? 2.333 -14.552 -12.917 1.00 75.81 86 ASP A CA 1
ATOM 704 C C . ASP A 1 86 ? 2.011 -14.641 -11.410 1.00 75.81 86 ASP A C 1
ATOM 706 O O . ASP A 1 86 ? 1.093 -15.345 -11.005 1.00 75.81 86 ASP A O 1
ATOM 710 N N . GLU A 1 87 ? 2.718 -13.865 -10.581 1.00 78.31 87 GLU A N 1
ATOM 711 C CA . GLU A 1 87 ? 2.467 -13.718 -9.138 1.00 78.31 87 GLU A CA 1
ATOM 712 C C . GLU A 1 87 ? 1.356 -12.702 -8.799 1.00 78.31 87 GLU A C 1
ATOM 714 O O . GLU A 1 87 ? 1.159 -12.369 -7.632 1.00 78.31 87 GLU A O 1
ATOM 719 N N . GLY A 1 88 ? 0.671 -12.130 -9.793 1.00 82.75 88 GLY A N 1
ATOM 720 C CA . GLY A 1 88 ? -0.393 -11.145 -9.572 1.00 82.75 88 GLY A CA 1
ATOM 721 C C . GLY A 1 88 ? 0.093 -9.729 -9.231 1.00 82.75 88 GLY A C 1
ATOM 722 O O . GLY A 1 88 ? -0.715 -8.873 -8.872 1.00 82.75 88 GLY A O 1
ATOM 723 N N . LYS A 1 89 ? 1.396 -9.439 -9.355 1.00 88.56 89 LYS A N 1
ATOM 724 C CA . LYS A 1 89 ? 1.966 -8.109 -9.068 1.00 88.56 89 LYS A CA 1
ATOM 725 C C . LYS A 1 89 ? 1.996 -7.234 -10.316 1.00 88.56 89 LYS A C 1
ATOM 727 O O . LYS A 1 89 ? 2.275 -7.705 -11.416 1.00 88.56 89 LYS A O 1
ATOM 732 N N . LEU A 1 90 ? 1.772 -5.936 -10.146 1.00 93.19 90 LEU A N 1
ATOM 733 C CA . LEU A 1 90 ? 1.920 -4.956 -11.213 1.00 93.19 90 LEU A CA 1
ATOM 734 C C . LEU A 1 90 ? 3.404 -4.745 -11.528 1.00 93.19 90 LEU A C 1
ATOM 736 O O . LEU A 1 90 ? 4.208 -4.380 -10.663 1.00 93.19 90 LEU A O 1
ATOM 740 N N . ALA A 1 91 ? 3.767 -4.938 -12.792 1.00 91.94 91 ALA A N 1
ATOM 741 C CA . ALA A 1 91 ? 5.114 -4.685 -13.269 1.00 91.94 91 ALA A CA 1
ATOM 742 C C . ALA A 1 91 ? 5.412 -3.181 -13.246 1.00 91.94 91 ALA A C 1
ATOM 744 O O . ALA A 1 91 ? 4.631 -2.361 -13.727 1.00 91.94 91 ALA A O 1
ATOM 745 N N . THR A 1 92 ? 6.575 -2.814 -12.713 1.00 89.56 92 THR A N 1
ATOM 746 C CA . THR A 1 92 ? 7.026 -1.417 -12.607 1.00 89.56 92 THR A CA 1
ATOM 747 C C . THR A 1 92 ? 7.803 -0.939 -13.837 1.00 89.56 92 THR A C 1
ATOM 749 O O . THR A 1 92 ? 8.029 0.260 -13.989 1.00 89.56 92 THR A O 1
ATOM 752 N N . ILE A 1 93 ? 8.192 -1.864 -14.721 1.00 85.25 93 ILE A N 1
ATOM 753 C CA . ILE A 1 93 ? 8.993 -1.630 -15.928 1.00 85.25 93 ILE A CA 1
ATOM 754 C C . ILE A 1 93 ? 8.151 -1.955 -17.168 1.00 85.25 93 ILE A C 1
ATOM 756 O O . ILE A 1 93 ? 7.395 -2.927 -17.177 1.00 85.25 93 ILE A O 1
ATOM 760 N N . GLY A 1 94 ? 8.324 -1.167 -18.230 1.00 86.81 94 GLY A N 1
ATOM 761 C CA . GLY A 1 94 ? 7.680 -1.366 -19.526 1.00 86.81 94 GLY A CA 1
ATOM 762 C C . GLY A 1 94 ? 6.976 -0.106 -20.016 1.00 86.81 94 GLY A C 1
ATOM 763 O O . GLY A 1 94 ? 7.287 1.004 -19.585 1.00 86.81 94 GLY A O 1
ATOM 764 N N . ASP A 1 95 ? 6.016 -0.295 -20.920 1.00 90.19 95 ASP A N 1
ATOM 765 C CA . ASP A 1 95 ? 5.319 0.807 -21.592 1.00 90.19 95 ASP A CA 1
ATOM 766 C C . ASP A 1 95 ? 4.160 1.400 -20.780 1.00 90.19 95 ASP A C 1
ATOM 768 O O . ASP A 1 95 ? 3.636 2.456 -21.151 1.00 90.19 95 ASP A O 1
ATOM 772 N N . SER A 1 96 ? 3.772 0.744 -19.678 1.00 93.88 96 SER A N 1
ATOM 773 C CA . SER A 1 96 ? 2.682 1.180 -18.808 1.00 93.88 96 SER A CA 1
ATOM 774 C C . SER A 1 96 ? 2.918 2.600 -18.301 1.00 93.88 96 SER A C 1
ATOM 776 O O . SER A 1 96 ? 4.034 2.982 -17.930 1.00 93.88 96 SER A O 1
ATOM 778 N N . PHE A 1 97 ? 1.858 3.399 -18.273 1.00 95.06 97 PHE A N 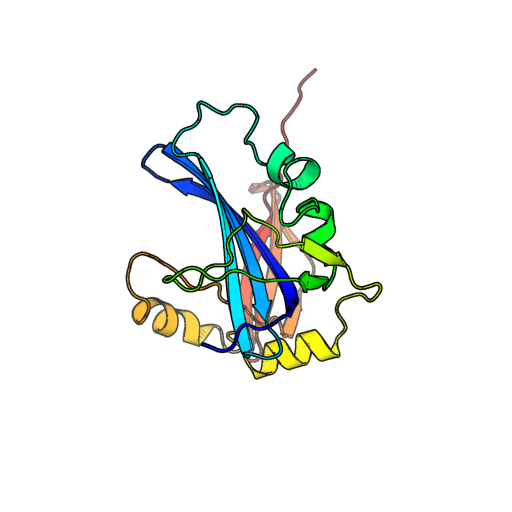1
ATOM 779 C CA . PHE A 1 97 ? 1.934 4.778 -17.809 1.00 95.06 97 PHE A CA 1
ATOM 780 C C . PHE A 1 97 ? 0.699 5.156 -17.008 1.00 95.06 97 PHE A C 1
ATOM 782 O O . PHE A 1 97 ? -0.411 4.705 -17.290 1.00 95.06 97 PHE A O 1
ATOM 789 N N . ALA A 1 98 ? 0.910 5.987 -15.997 1.00 95.31 98 ALA A N 1
ATOM 790 C CA . ALA A 1 98 ? -0.154 6.465 -15.142 1.00 95.31 98 ALA A CA 1
ATOM 791 C C . ALA A 1 98 ? -0.659 7.833 -15.607 1.00 95.31 98 ALA A C 1
ATOM 793 O O . ALA A 1 98 ? 0.112 8.782 -15.800 1.00 95.31 98 ALA A O 1
ATOM 794 N N . GLN A 1 99 ? -1.976 7.927 -15.740 1.00 93.81 99 GLN A N 1
ATOM 795 C CA . GLN A 1 99 ? -2.700 9.162 -15.978 1.00 93.81 99 GLN A CA 1
ATOM 796 C C . GLN A 1 99 ? -3.458 9.528 -14.703 1.00 93.81 99 GLN A C 1
ATOM 798 O O . GLN A 1 99 ? -4.459 8.898 -14.363 1.00 93.81 99 GLN A O 1
ATOM 803 N N . ASN A 1 100 ? -2.962 10.541 -13.991 1.00 84.69 100 ASN A N 1
ATOM 804 C CA . ASN A 1 100 ? -3.615 11.030 -12.780 1.00 84.69 100 ASN A CA 1
ATOM 805 C C . ASN A 1 100 ? -5.019 11.530 -13.107 1.00 84.69 100 ASN A C 1
ATOM 807 O O . ASN A 1 100 ? -5.210 12.246 -14.096 1.00 84.69 100 ASN A O 1
ATOM 811 N N . GLN A 1 101 ? -5.979 11.183 -12.258 1.00 82.94 101 GLN A N 1
ATOM 812 C CA . GLN A 1 101 ? -7.293 11.799 -12.310 1.00 82.94 101 GLN A CA 1
ATOM 813 C C . GLN A 1 101 ? -7.242 13.157 -11.602 1.00 82.94 101 GLN A C 1
ATOM 815 O O . GLN A 1 101 ? -6.410 13.406 -10.722 1.00 82.94 101 GLN A O 1
ATOM 820 N N . THR A 1 102 ? -8.089 14.081 -12.047 1.00 72.19 102 THR A N 1
ATOM 821 C CA . THR A 1 102 ? -8.205 15.411 -11.436 1.00 72.19 102 THR A CA 1
ATOM 822 C C . THR A 1 102 ? -8.788 15.330 -10.037 1.00 72.19 102 THR A C 1
ATOM 824 O O . THR A 1 102 ? -8.407 16.121 -9.169 1.00 72.19 102 THR A O 1
ATOM 827 N N . ASP A 1 103 ? -9.653 14.348 -9.825 1.00 75.06 103 ASP A N 1
ATOM 828 C CA . ASP A 1 103 ? -10.485 14.241 -8.644 1.00 75.06 103 ASP A CA 1
ATOM 829 C C . ASP A 1 103 ? -9.704 13.601 -7.495 1.00 75.06 103 ASP A C 1
ATOM 831 O O . ASP A 1 103 ? -8.805 12.775 -7.683 1.00 75.06 103 ASP A O 1
ATOM 835 N N . PHE A 1 104 ? -10.008 14.044 -6.280 1.00 74.88 104 PHE A N 1
ATOM 836 C CA . PHE A 1 104 ? -9.507 13.395 -5.079 1.00 74.88 104 PHE A CA 1
ATOM 837 C C . PHE A 1 104 ? -10.324 12.134 -4.789 1.00 74.88 104 PHE A C 1
ATOM 839 O O . PHE A 1 104 ? -11.384 11.913 -5.366 1.00 74.88 104 PHE A O 1
ATOM 846 N N . LEU A 1 105 ? -9.804 11.316 -3.879 1.00 75.00 105 LEU A N 1
ATOM 847 C CA . LEU A 1 105 ? -10.516 10.174 -3.318 1.00 75.00 105 LEU A CA 1
ATOM 848 C C . LEU A 1 105 ? -11.826 10.676 -2.687 1.00 75.00 105 LEU A C 1
ATOM 850 O O . LEU A 1 105 ? -11.782 11.504 -1.775 1.00 75.00 105 LEU A O 1
ATOM 854 N N . ASP A 1 106 ? -12.967 10.224 -3.202 1.00 76.19 106 ASP A N 1
ATOM 855 C CA . ASP A 1 106 ? -14.274 10.600 -2.660 1.00 76.19 106 ASP A CA 1
ATOM 856 C C . ASP A 1 106 ? -14.628 9.727 -1.444 1.00 76.19 106 ASP A C 1
ATOM 858 O O . ASP A 1 106 ? -14.186 8.581 -1.321 1.00 76.19 106 ASP A O 1
ATOM 862 N N . VAL A 1 107 ? -15.471 10.244 -0.550 1.00 80.06 107 VAL A N 1
ATOM 863 C CA . VAL A 1 107 ? -15.994 9.495 0.599 1.00 80.06 107 VAL A CA 1
ATOM 864 C C . VAL A 1 107 ? -16.743 8.236 0.148 1.00 80.06 107 VAL A C 1
ATOM 866 O O . VAL A 1 107 ? -16.666 7.202 0.808 1.00 80.06 107 VAL A O 1
ATOM 869 N N . THR A 1 108 ? -17.398 8.285 -1.017 1.00 83.75 108 THR A N 1
ATOM 870 C CA . THR A 1 108 ? -18.076 7.132 -1.625 1.00 83.75 108 THR A CA 1
ATOM 871 C C . THR A 1 108 ? -17.102 6.001 -1.939 1.00 83.75 108 THR A C 1
ATOM 873 O O . THR A 1 108 ? -17.405 4.837 -1.682 1.00 83.75 108 THR A O 1
ATOM 876 N N . ASP A 1 109 ? -15.914 6.333 -2.446 1.00 80.31 109 ASP A N 1
ATOM 877 C CA . ASP A 1 109 ? -14.880 5.347 -2.757 1.00 80.31 109 ASP A CA 1
ATOM 878 C C . ASP A 1 109 ? -14.363 4.676 -1.488 1.00 80.31 109 ASP A C 1
ATOM 880 O O . ASP A 1 109 ? -14.170 3.462 -1.451 1.00 80.31 109 ASP A O 1
ATOM 884 N N . TYR A 1 110 ? -14.172 5.464 -0.429 1.00 79.94 110 TYR A N 1
ATOM 885 C CA . TYR A 1 110 ? -13.777 4.930 0.865 1.00 79.94 110 TYR A CA 1
ATOM 886 C C . TYR A 1 110 ? -14.855 4.011 1.455 1.00 79.94 110 TYR A C 1
ATOM 888 O O . TYR A 1 110 ? -14.532 2.921 1.920 1.00 79.94 110 TYR A O 1
ATOM 896 N N . HIS A 1 111 ? -16.134 4.385 1.373 1.00 83.81 111 HIS A N 1
ATOM 897 C CA . HIS A 1 111 ? -17.235 3.525 1.815 1.00 83.81 111 HIS A CA 1
ATOM 898 C C . HIS A 1 111 ? -17.342 2.226 1.007 1.00 83.81 111 HIS A C 1
ATOM 900 O O . HIS A 1 111 ? -17.596 1.172 1.585 1.00 83.81 111 HIS A O 1
ATOM 906 N N . GLN A 1 112 ? -17.109 2.267 -0.306 1.00 83.44 112 GLN A N 1
ATOM 907 C CA . GLN A 1 112 ? -17.046 1.050 -1.117 1.00 83.44 112 GLN A CA 1
ATOM 908 C C . GLN A 1 112 ? -15.886 0.148 -0.687 1.00 83.44 112 GLN A C 1
ATOM 910 O O . GLN A 1 112 ? -16.076 -1.058 -0.531 1.00 83.44 112 GLN A O 1
ATOM 915 N N . LEU A 1 113 ? -14.704 0.723 -0.439 1.00 82.88 113 LEU A N 1
ATOM 916 C CA . LEU A 1 113 ? -13.570 -0.028 0.094 1.00 82.88 113 LEU A CA 1
ATOM 917 C C . LEU A 1 113 ? -13.947 -0.681 1.427 1.00 82.88 113 LEU A C 1
ATOM 919 O O . LEU A 1 113 ? -13.699 -1.872 1.589 1.00 82.88 113 LEU A O 1
ATOM 923 N N . GLN A 1 114 ? -14.599 0.063 2.330 1.00 82.44 114 GLN A N 1
ATOM 924 C CA . GLN A 1 114 ? -15.090 -0.457 3.608 1.00 82.44 114 GLN A CA 1
ATOM 925 C C . GLN A 1 114 ? -15.981 -1.683 3.430 1.00 82.44 114 GLN A C 1
ATOM 927 O O . GLN A 1 114 ? -15.743 -2.701 4.065 1.00 82.44 114 GLN A O 1
ATOM 932 N N . THR A 1 115 ? -16.973 -1.630 2.542 1.00 80.38 115 THR A N 1
ATOM 933 C CA . THR A 1 115 ? -17.917 -2.745 2.373 1.00 80.38 115 THR A CA 1
ATOM 934 C C . THR A 1 115 ? -17.298 -4.013 1.786 1.00 80.38 115 THR A C 1
ATOM 936 O O . THR A 1 115 ? -17.827 -5.097 2.011 1.00 80.38 115 THR A O 1
ATOM 939 N N . GLU A 1 116 ? -16.208 -3.889 1.026 1.00 81.50 116 GLU A N 1
ATOM 940 C CA . GLU A 1 116 ? -15.652 -4.994 0.235 1.00 81.50 116 GLU A CA 1
ATOM 941 C C . GLU A 1 116 ? -14.385 -5.599 0.852 1.00 81.50 116 GLU A C 1
ATOM 943 O O . GLU A 1 116 ? -14.147 -6.797 0.713 1.00 81.50 116 GLU A O 1
ATOM 948 N N . LEU A 1 117 ? -13.548 -4.787 1.509 1.00 81.81 117 LEU A N 1
ATOM 949 C CA . LEU A 1 117 ? -12.224 -5.186 1.989 1.00 81.81 117 LEU A CA 1
ATOM 950 C C . LEU A 1 117 ? -11.922 -4.591 3.368 1.00 81.81 117 LEU A C 1
ATOM 952 O O . LEU A 1 117 ? -12.269 -3.453 3.669 1.00 81.81 117 LEU A O 1
ATOM 956 N N . GLY A 1 118 ? -11.168 -5.334 4.176 1.00 83.50 118 GLY A N 1
ATOM 957 C CA . GLY A 1 118 ? -10.669 -4.878 5.474 1.00 83.50 118 GLY A CA 1
ATOM 958 C C . GLY A 1 118 ? -11.474 -5.376 6.673 1.00 83.50 118 GLY A C 1
ATOM 959 O O . GLY A 1 118 ? -12.514 -6.020 6.542 1.00 83.50 118 GLY A O 1
ATOM 960 N N . ILE A 1 119 ? -10.948 -5.104 7.865 1.00 87.19 119 ILE A N 1
ATOM 961 C CA . ILE A 1 119 ? -11.482 -5.605 9.133 1.00 87.19 119 ILE A CA 1
ATOM 962 C C . ILE A 1 119 ? -12.152 -4.467 9.899 1.00 87.19 119 ILE A C 1
ATOM 964 O O . ILE A 1 119 ? -11.551 -3.424 10.170 1.00 87.19 119 ILE A O 1
ATOM 968 N N . HIS A 1 120 ? -13.412 -4.711 10.260 1.00 88.69 120 HIS A N 1
ATOM 969 C CA . HIS A 1 120 ? -14.257 -3.796 11.030 1.00 88.69 120 HIS A CA 1
ATOM 970 C C . HIS A 1 120 ? -14.286 -4.117 12.524 1.00 88.69 120 HIS A C 1
ATOM 972 O O . HIS A 1 120 ? -14.541 -3.220 13.323 1.00 88.69 120 HIS A O 1
ATOM 978 N N . ASN A 1 121 ? -14.057 -5.387 12.872 1.00 90.94 121 ASN A N 1
ATOM 979 C CA . ASN A 1 121 ? -13.948 -5.876 14.237 1.00 90.94 121 ASN A CA 1
ATOM 980 C C . ASN A 1 121 ? -12.519 -6.374 14.459 1.00 90.94 121 ASN A C 1
ATOM 982 O O . ASN A 1 121 ? -12.132 -7.444 13.994 1.00 90.94 121 ASN A O 1
ATOM 986 N N . TRP A 1 122 ? -11.709 -5.599 15.165 1.00 92.62 122 TRP A N 1
ATOM 987 C CA . TRP A 1 122 ? -10.291 -5.894 15.355 1.00 92.62 122 TRP A CA 1
ATOM 988 C C . TRP A 1 122 ? -10.038 -7.129 16.223 1.00 92.62 122 TRP A C 1
ATOM 990 O O . TRP A 1 122 ? -8.930 -7.660 16.201 1.00 92.62 122 TRP A O 1
ATOM 1000 N N . GLN A 1 123 ? -11.054 -7.658 16.911 1.00 91.75 123 GLN A N 1
ATOM 1001 C CA . GLN A 1 123 ? -10.956 -8.977 17.543 1.00 91.75 123 GLN A CA 1
ATOM 1002 C C . GLN A 1 123 ? -10.822 -10.126 16.531 1.00 91.75 123 GLN A C 1
ATOM 1004 O O . GLN A 1 123 ? -10.409 -11.214 16.921 1.00 91.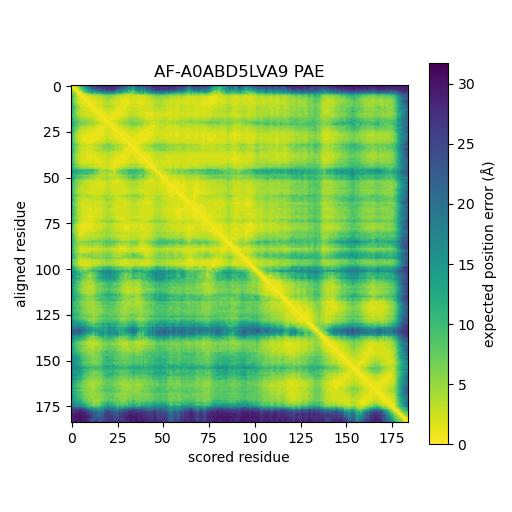75 123 GLN A O 1
ATOM 1009 N N . ASP A 1 124 ? -11.099 -9.893 15.244 1.00 89.94 124 ASP A N 1
ATOM 1010 C CA . ASP A 1 124 ? -10.922 -10.892 14.185 1.00 89.94 124 ASP A CA 1
ATOM 1011 C C . ASP A 1 124 ? -9.457 -10.988 13.711 1.00 89.94 124 ASP A C 1
ATOM 1013 O O . ASP A 1 124 ? -9.082 -11.943 13.028 1.00 89.94 124 ASP A O 1
ATOM 1017 N N . LEU A 1 125 ? -8.600 -10.026 14.091 1.00 88.06 125 LEU A N 1
ATOM 1018 C CA . LEU A 1 125 ? -7.192 -9.973 13.677 1.00 88.06 125 LEU A CA 1
ATOM 1019 C C . LEU A 1 125 ? -6.382 -11.226 14.044 1.00 88.06 125 LEU A C 1
ATOM 1021 O O . LEU A 1 125 ? -5.650 -11.708 13.179 1.00 88.06 125 LEU A O 1
ATOM 1025 N N . PRO A 1 126 ? -6.471 -11.787 15.267 1.00 87.31 126 PRO A N 1
ATOM 1026 C CA . PRO A 1 126 ? -5.708 -12.982 15.619 1.00 87.31 126 PRO A CA 1
ATOM 1027 C C . PRO A 1 126 ? -6.046 -14.178 14.724 1.00 87.31 126 PRO A C 1
ATOM 1029 O O . PRO A 1 126 ? -5.141 -14.882 14.275 1.00 87.31 126 PRO A O 1
ATOM 1032 N N . ASN A 1 127 ? -7.332 -14.373 14.416 1.00 86.25 127 ASN A N 1
ATOM 1033 C CA . ASN A 1 127 ? -7.779 -15.438 13.518 1.00 86.25 127 ASN A CA 1
ATOM 1034 C C . ASN A 1 127 ? -7.255 -15.189 12.103 1.00 86.25 127 ASN A C 1
ATOM 1036 O O . ASN A 1 127 ? -6.632 -16.072 11.520 1.00 86.25 127 ASN A O 1
ATOM 1040 N N . TYR A 1 128 ? -7.394 -13.954 11.607 1.00 84.25 128 TYR A N 1
ATOM 1041 C CA . TYR A 1 128 ? -6.858 -13.562 10.306 1.00 84.25 128 TYR A CA 1
ATOM 1042 C C . TYR A 1 128 ? -5.372 -13.915 10.169 1.00 84.25 128 TYR A C 1
ATOM 1044 O O . TYR A 1 128 ? -4.996 -14.557 9.195 1.00 84.25 128 TYR A O 1
ATOM 1052 N N . PHE A 1 129 ? -4.533 -13.540 11.141 1.00 82.31 129 PHE A N 1
ATOM 1053 C CA . PHE A 1 129 ? -3.093 -13.816 11.086 1.00 82.31 129 PHE A CA 1
ATOM 1054 C C . PHE A 1 129 ? -2.737 -15.294 11.269 1.00 82.31 129 PHE A C 1
ATOM 1056 O O . PHE A 1 129 ? -1.699 -15.714 10.769 1.00 82.31 129 PHE A O 1
ATOM 1063 N N . THR A 1 130 ? -3.576 -16.076 11.952 1.00 82.81 130 THR A N 1
ATOM 1064 C CA . THR A 1 130 ? -3.380 -17.529 12.100 1.00 82.81 130 THR A CA 1
ATOM 1065 C C . THR A 1 130 ? -3.569 -18.253 10.766 1.00 82.81 130 THR A C 1
ATOM 1067 O O . THR A 1 130 ? -2.846 -19.203 10.475 1.00 82.81 130 THR A O 1
ATOM 1070 N N . ASP A 1 131 ? -4.496 -17.769 9.939 1.00 78.75 131 ASP A N 1
ATOM 1071 C CA . ASP A 1 131 ? -4.828 -18.370 8.646 1.00 78.75 131 ASP A CA 1
ATOM 1072 C C . ASP A 1 131 ? -3.913 -17.900 7.498 1.00 78.75 131 ASP A C 1
ATOM 1074 O O . ASP A 1 131 ? -4.002 -18.421 6.383 1.00 78.75 131 ASP A O 1
ATOM 1078 N N . GLN A 1 132 ? -3.030 -16.916 7.730 1.00 71.31 132 GLN A N 1
ATOM 1079 C CA . GLN A 1 132 ? -2.130 -16.421 6.686 1.00 71.31 132 GLN A CA 1
ATOM 1080 C C . GLN A 1 132 ? -0.908 -17.336 6.506 1.00 71.31 132 GLN A C 1
ATOM 1082 O O . GLN A 1 132 ? -0.199 -17.619 7.474 1.00 71.31 132 GLN A O 1
ATOM 1087 N N . PRO A 1 133 ? -0.590 -17.749 5.265 1.00 66.44 133 PRO A N 1
ATOM 1088 C CA . PRO A 1 133 ? 0.626 -18.499 4.991 1.00 66.44 133 PRO A CA 1
ATOM 1089 C C . PRO A 1 133 ? 1.870 -17.651 5.290 1.00 66.44 133 PRO A C 1
ATOM 1091 O O . PRO A 1 133 ? 1.925 -16.454 4.987 1.00 66.44 133 PRO A O 1
ATOM 1094 N N . GLU A 1 134 ? 2.900 -18.282 5.856 1.00 60.19 134 GLU A N 1
ATOM 1095 C CA . GLU A 1 134 ? 4.189 -17.629 6.074 1.00 60.19 134 GLU A CA 1
ATOM 1096 C C . GLU A 1 134 ? 4.762 -17.105 4.746 1.00 60.19 134 GLU A C 1
ATOM 1098 O O . GLU A 1 134 ? 4.887 -17.838 3.765 1.00 60.19 134 GLU A O 1
ATOM 1103 N N . GLY A 1 135 ? 5.150 -15.828 4.723 1.00 56.28 135 GLY A N 1
ATOM 1104 C CA . GLY A 1 135 ? 5.985 -15.262 3.659 1.00 56.28 135 GLY A CA 1
ATOM 1105 C C . GLY A 1 135 ? 5.396 -14.074 2.907 1.00 56.28 135 GLY A C 1
ATOM 1106 O O . GLY A 1 135 ? 6.167 -13.300 2.336 1.00 56.28 135 GLY A O 1
ATOM 1107 N N . PHE A 1 136 ? 4.077 -13.853 2.937 1.00 54.72 136 PHE A N 1
ATOM 1108 C CA . PHE A 1 136 ? 3.503 -12.659 2.314 1.00 54.72 136 PHE A CA 1
ATOM 1109 C C . PHE A 1 136 ? 2.180 -12.248 2.959 1.00 54.72 136 PHE A C 1
ATOM 1111 O O . PHE A 1 136 ? 1.126 -12.799 2.662 1.00 54.72 136 PHE A O 1
ATOM 1118 N N . LEU A 1 137 ? 2.232 -11.246 3.839 1.00 62.66 137 LEU A N 1
ATOM 1119 C CA . LEU A 1 137 ? 1.013 -10.636 4.353 1.00 62.66 137 LEU A CA 1
ATOM 1120 C C . LEU A 1 137 ? 0.415 -9.764 3.253 1.00 62.66 137 LEU A C 1
ATOM 1122 O O . LEU A 1 137 ? 0.993 -8.739 2.875 1.00 62.66 137 LEU A O 1
ATOM 1126 N N . SER A 1 138 ? -0.748 -10.168 2.746 1.00 69.56 138 SER A N 1
ATOM 1127 C CA . SER A 1 138 ? -1.579 -9.268 1.959 1.00 69.56 138 SER A CA 1
ATOM 1128 C C . SER A 1 138 ? -1.870 -8.010 2.783 1.00 69.56 138 SER A C 1
ATOM 1130 O O . SER A 1 138 ? -2.101 -8.105 3.995 1.00 69.56 138 SER A O 1
ATOM 1132 N N . PRO A 1 139 ? -1.833 -6.826 2.152 1.00 75.00 139 PRO A N 1
ATOM 1133 C CA . PRO A 1 139 ? -2.134 -5.585 2.839 1.00 75.00 139 PRO A CA 1
ATOM 1134 C C . PRO A 1 139 ? -3.544 -5.672 3.418 1.00 75.00 139 PRO A C 1
ATOM 1136 O O . PRO A 1 139 ? -4.495 -6.043 2.729 1.00 75.00 139 PRO A O 1
ATOM 1139 N N . LEU A 1 140 ? -3.653 -5.344 4.699 1.00 80.12 140 LEU A N 1
ATOM 1140 C CA . LEU A 1 140 ? -4.895 -5.393 5.445 1.00 80.12 140 LEU A CA 1
ATOM 1141 C C . LEU A 1 140 ? -5.324 -3.970 5.783 1.00 80.12 140 LEU A C 1
ATOM 1143 O O . LEU A 1 140 ? -4.540 -3.195 6.329 1.00 80.12 140 LEU A O 1
ATOM 1147 N N . VAL A 1 141 ? -6.575 -3.634 5.478 1.00 85.69 141 VAL A N 1
ATOM 1148 C CA . VAL A 1 141 ? -7.150 -2.338 5.845 1.00 85.69 141 VAL A CA 1
ATOM 1149 C C . VAL A 1 141 ? -7.903 -2.479 7.161 1.00 85.69 141 VAL A C 1
ATOM 1151 O O . VAL A 1 141 ? -8.740 -3.367 7.310 1.00 85.69 141 VAL A O 1
ATOM 1154 N N . LEU A 1 142 ? -7.596 -1.597 8.110 1.00 88.31 142 LEU A N 1
ATOM 1155 C CA . LEU A 1 142 ? -8.314 -1.479 9.375 1.00 88.31 142 LEU A CA 1
ATOM 1156 C C . LEU A 1 142 ? -9.266 -0.293 9.297 1.00 88.31 142 LEU A C 1
ATOM 1158 O O . LEU A 1 142 ? -8.843 0.829 9.007 1.00 88.31 142 LEU A O 1
ATOM 1162 N N . HIS A 1 143 ? -10.542 -0.535 9.580 1.00 89.62 143 HIS A N 1
ATOM 1163 C CA . HIS A 1 143 ? -11.548 0.520 9.547 1.00 89.62 143 HIS A CA 1
ATOM 1164 C C . HIS A 1 143 ? -11.685 1.179 10.908 1.00 89.62 143 HIS A C 1
ATOM 1166 O O . HIS A 1 143 ? -12.024 0.532 11.896 1.00 89.62 143 HIS A O 1
ATOM 1172 N N . ILE A 1 144 ? -11.407 2.479 10.941 1.00 90.19 144 ILE A N 1
ATOM 1173 C CA . ILE A 1 144 ? -11.513 3.310 12.138 1.00 90.19 144 ILE A CA 1
ATOM 1174 C C . ILE A 1 144 ? -12.888 3.975 12.120 1.00 90.19 144 ILE A C 1
ATOM 1176 O O . ILE A 1 144 ? -13.200 4.736 11.203 1.00 90.19 144 ILE A O 1
ATOM 1180 N N . LYS A 1 145 ? -13.705 3.706 13.139 1.00 91.88 145 LYS A N 1
ATOM 1181 C CA . LYS A 1 145 ? -15.021 4.333 13.321 1.00 91.88 145 LYS A CA 1
ATOM 1182 C C . LYS A 1 145 ? -14.911 5.693 13.987 1.00 91.88 145 LYS A C 1
ATOM 1184 O O . LYS A 1 145 ? -15.597 6.641 13.613 1.00 91.88 145 LYS A O 1
ATOM 1189 N N . SER A 1 146 ? -14.075 5.771 15.009 1.00 93.62 146 SER A N 1
ATOM 1190 C CA . SER A 1 146 ? -13.871 6.978 15.796 1.00 93.62 146 SER A CA 1
ATOM 1191 C C . SER A 1 146 ? -12.458 7.010 16.339 1.00 93.62 146 SER A C 1
ATOM 1193 O O . SER A 1 146 ? -11.763 5.998 16.378 1.00 93.62 146 SER A O 1
ATOM 1195 N N . TYR A 1 147 ? -12.030 8.184 16.768 1.00 95.12 147 TYR A N 1
ATOM 1196 C CA . TYR A 1 147 ? -10.717 8.380 17.348 1.00 95.12 147 TYR A CA 1
ATOM 1197 C C . TYR A 1 147 ? -10.795 9.387 18.486 1.00 95.12 147 TYR A C 1
ATOM 1199 O O . TYR A 1 147 ? -11.627 10.298 18.466 1.00 95.12 147 TYR A O 1
ATOM 1207 N N . ASN A 1 148 ? -9.903 9.233 19.458 1.00 93.94 148 ASN A N 1
ATOM 1208 C CA . ASN A 1 148 ? -9.752 10.179 20.554 1.00 93.94 148 ASN A CA 1
ATOM 1209 C C . ASN A 1 148 ? -8.696 11.243 20.208 1.00 93.94 148 ASN A C 1
ATOM 1211 O O . ASN A 1 148 ? -7.923 11.074 19.256 1.00 93.94 148 ASN A O 1
ATOM 1215 N N . PRO A 1 149 ? -8.660 12.369 20.943 1.00 94.56 149 PRO A N 1
ATOM 1216 C CA . PRO A 1 149 ? -7.603 13.359 20.792 1.00 94.56 149 PRO A CA 1
ATOM 1217 C C . PRO A 1 149 ? -6.209 12.739 20.934 1.00 94.56 149 PRO A C 1
ATOM 1219 O O . PRO A 1 149 ? -5.998 11.816 21.718 1.00 94.56 149 PRO A O 1
ATOM 1222 N N . LEU A 1 150 ? -5.251 13.278 20.181 1.00 93.38 150 LEU A N 1
ATOM 1223 C CA . LEU A 1 150 ? -3.846 12.895 20.280 1.00 93.38 150 LEU A CA 1
ATOM 1224 C C . LEU A 1 150 ? -3.304 13.232 21.673 1.00 93.38 150 LEU A C 1
ATOM 1226 O O . LEU A 1 150 ? -3.477 14.352 22.156 1.00 93.38 150 LEU A O 1
ATOM 1230 N N . ILE A 1 151 ? -2.609 12.279 22.289 1.00 92.94 151 ILE A N 1
ATOM 1231 C CA . ILE A 1 151 ? -2.006 12.422 23.615 1.00 92.94 151 ILE A CA 1
ATOM 1232 C C . ILE A 1 151 ? -0.491 12.487 23.455 1.00 92.94 151 ILE A C 1
ATOM 1234 O O . ILE A 1 151 ? 0.116 11.618 22.835 1.00 92.94 151 ILE A O 1
ATOM 1238 N N . TRP A 1 152 ? 0.139 13.509 24.027 1.00 92.38 152 TRP A N 1
ATOM 1239 C CA . TRP A 1 152 ? 1.595 13.565 24.121 1.00 92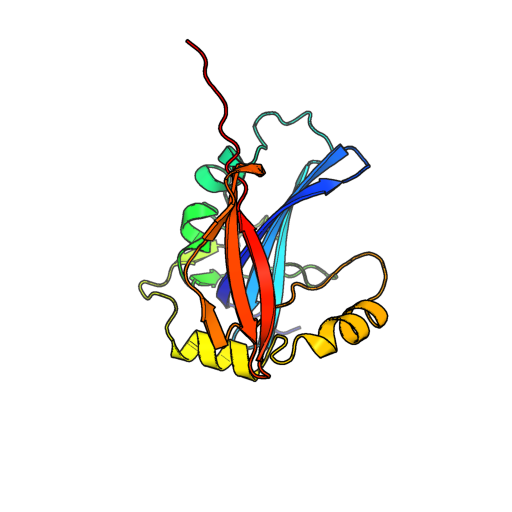.38 152 TRP A CA 1
ATOM 1240 C C . TRP A 1 152 ? 2.071 12.729 25.310 1.00 92.38 152 TRP A C 1
ATOM 1242 O O . TRP A 1 152 ? 1.738 13.023 26.457 1.00 92.38 152 TRP A O 1
ATOM 1252 N N . HIS A 1 153 ? 2.853 11.688 25.037 1.00 88.75 153 HIS A N 1
ATOM 1253 C CA . HIS A 1 153 ? 3.472 10.859 26.059 1.00 88.75 153 HIS A CA 1
ATOM 1254 C C . HIS A 1 153 ? 4.883 11.378 26.349 1.00 88.75 153 HIS A C 1
ATOM 1256 O O . HIS A 1 153 ? 5.857 10.996 25.695 1.00 88.75 153 HIS A O 1
ATOM 1262 N N . GLU A 1 154 ? 4.989 12.270 27.336 1.00 86.56 154 GLU A N 1
ATOM 1263 C CA . GLU A 1 154 ? 6.219 13.010 27.653 1.00 86.56 154 GLU A CA 1
ATOM 1264 C C . GLU A 1 154 ? 7.440 12.111 27.878 1.00 86.56 154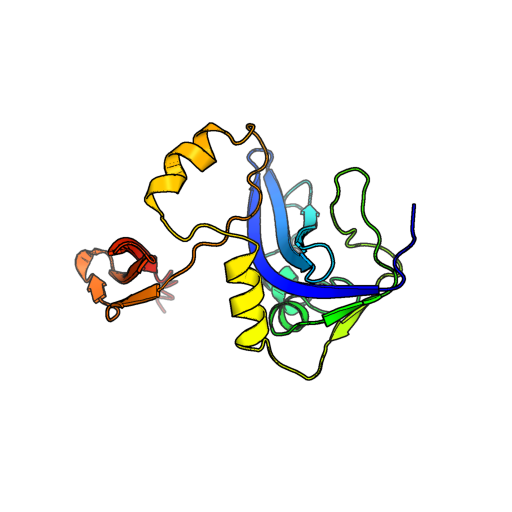 GLU A C 1
ATOM 1266 O O . GLU A 1 154 ? 8.522 12.418 27.386 1.00 86.56 154 GLU A O 1
ATOM 1271 N N . VAL A 1 155 ? 7.286 10.988 28.580 1.00 87.19 155 VAL A N 1
ATOM 1272 C CA . VAL A 1 155 ? 8.418 10.106 28.920 1.00 87.19 155 VAL A CA 1
ATOM 1273 C C . VAL A 1 155 ? 9.007 9.435 27.677 1.00 87.19 155 VAL A C 1
ATOM 1275 O O . VAL A 1 155 ? 10.221 9.377 27.515 1.00 87.19 155 VAL A O 1
ATOM 1278 N N . GLU A 1 156 ? 8.140 8.991 26.769 1.00 85.06 156 GLU A N 1
ATOM 1279 C CA . GLU A 1 156 ? 8.525 8.252 25.555 1.00 85.06 156 GLU A CA 1
ATOM 1280 C C . GLU A 1 156 ? 8.763 9.187 24.360 1.00 85.06 156 GLU A C 1
ATOM 1282 O O . GLU A 1 156 ? 9.160 8.745 23.282 1.00 85.06 156 GLU A O 1
ATOM 1287 N N . GLN A 1 157 ? 8.518 10.492 24.545 1.00 89.25 157 GLN A N 1
ATOM 1288 C CA . GLN A 1 157 ? 8.617 11.519 23.507 1.00 89.25 157 GLN A CA 1
ATOM 1289 C C . GLN A 1 157 ? 7.860 11.115 22.231 1.00 89.25 157 GLN A C 1
ATOM 1291 O O . GLN A 1 157 ? 8.354 11.261 21.106 1.00 89.25 157 GLN A O 1
ATOM 1296 N N . CYS A 1 158 ? 6.653 10.578 22.411 1.00 90.56 158 CYS A N 1
ATOM 1297 C CA . CYS A 1 158 ? 5.811 10.101 21.325 1.00 90.56 158 CYS A CA 1
ATOM 1298 C C . CYS A 1 158 ? 4.388 10.644 21.447 1.00 90.56 158 CYS A C 1
ATOM 1300 O O . CYS A 1 158 ? 3.907 10.979 22.529 1.00 90.56 158 CYS A O 1
ATOM 1302 N N . VAL A 1 159 ? 3.712 10.752 20.307 1.00 92.50 159 VAL A N 1
ATOM 1303 C CA . VAL A 1 159 ? 2.282 11.054 20.268 1.00 92.50 159 VAL A CA 1
ATOM 1304 C C . VAL A 1 159 ? 1.534 9.733 20.185 1.00 92.50 159 VAL A C 1
ATOM 1306 O O . VAL A 1 159 ? 1.787 8.944 19.278 1.00 92.50 159 VAL A O 1
ATOM 1309 N N . ILE A 1 160 ? 0.615 9.495 21.110 1.00 93.31 160 ILE A N 1
ATOM 1310 C CA . ILE A 1 160 ? -0.271 8.336 21.108 1.00 93.31 160 ILE A CA 1
ATOM 1311 C C . ILE A 1 160 ? -1.626 8.769 20.561 1.00 93.31 160 ILE A C 1
ATOM 1313 O O . ILE A 1 160 ? -2.182 9.791 20.966 1.00 93.31 160 ILE A O 1
ATOM 1317 N N . TRP A 1 161 ? -2.160 7.976 19.643 1.00 94.81 161 TRP A N 1
ATOM 1318 C CA . TRP A 1 161 ? -3.493 8.146 19.099 1.00 94.81 161 TRP A CA 1
ATOM 1319 C C . TRP A 1 161 ? -4.312 6.894 19.350 1.00 94.81 161 TRP A C 1
ATOM 1321 O O . TRP A 1 161 ? -3.995 5.827 18.828 1.00 94.81 161 TRP A O 1
ATOM 1331 N N . GLU A 1 162 ? -5.356 7.024 20.158 1.00 95.19 162 GLU A N 1
ATOM 1332 C CA . GLU A 1 162 ? -6.333 5.958 20.309 1.00 95.19 162 GLU A CA 1
ATOM 1333 C C . GLU A 1 162 ? -7.359 6.048 19.181 1.00 95.19 162 GLU A C 1
ATOM 1335 O O . GLU A 1 162 ? -8.028 7.070 18.988 1.00 95.19 162 GLU A O 1
ATOM 1340 N N . VAL A 1 163 ? -7.472 4.952 18.445 1.00 94.81 163 VAL A N 1
ATOM 1341 C CA . VAL A 1 163 ? -8.454 4.741 17.388 1.00 94.81 163 VAL A CA 1
ATOM 1342 C C . VAL A 1 163 ? -9.358 3.586 17.795 1.00 94.81 163 VAL A C 1
ATOM 1344 O O . VAL A 1 163 ? -8.922 2.679 18.502 1.00 94.81 163 VAL A O 1
ATOM 1347 N N . VAL A 1 164 ? -10.617 3.634 17.374 1.00 95.56 164 VAL A N 1
ATOM 1348 C CA . VAL A 1 164 ? -11.659 2.695 17.795 1.00 95.56 164 VAL A CA 1
ATOM 1349 C C . VAL A 1 164 ? -12.368 2.126 16.572 1.00 95.56 164 VAL A C 1
ATOM 1351 O O . VAL A 1 164 ? -12.698 2.866 15.638 1.00 95.56 164 VAL A O 1
ATOM 1354 N N . ASP A 1 165 ? -12.600 0.818 16.583 1.00 94.06 165 ASP A N 1
ATOM 1355 C CA . ASP A 1 165 ? -13.286 0.091 15.516 1.00 94.06 165 ASP A CA 1
ATOM 1356 C C . ASP A 1 165 ? -14.822 0.177 15.611 1.00 94.06 165 ASP A C 1
ATOM 1358 O O . ASP A 1 165 ? -15.392 0.908 16.431 1.00 94.06 165 ASP A O 1
ATOM 1362 N N . ASN A 1 166 ? -15.534 -0.574 14.764 1.00 91.62 166 ASN A N 1
ATOM 1363 C CA . ASN A 1 166 ? -16.997 -0.539 14.750 1.00 91.62 166 ASN A CA 1
ATOM 1364 C C . ASN A 1 166 ? -17.657 -1.104 16.016 1.00 91.62 166 ASN A C 1
ATOM 1366 O O . ASN A 1 166 ? -18.795 -0.727 16.332 1.00 91.62 166 ASN A O 1
ATOM 1370 N N . ASN A 1 167 ? -16.929 -1.951 16.736 1.00 93.75 167 ASN A N 1
ATOM 1371 C CA . ASN A 1 167 ? -17.355 -2.730 17.887 1.00 93.75 167 ASN A CA 1
ATOM 1372 C C . ASN A 1 167 ? -16.904 -2.110 19.220 1.00 93.75 167 ASN A C 1
ATOM 1374 O O . ASN A 1 167 ? -17.253 -2.632 20.277 1.00 93.75 167 ASN A O 1
ATOM 1378 N N . GLY A 1 168 ? -16.191 -0.981 19.185 1.00 93.31 168 GLY A N 1
ATOM 1379 C CA . GLY A 1 168 ? -15.696 -0.306 20.383 1.00 93.31 168 GLY A CA 1
ATOM 1380 C C . GLY A 1 168 ? -14.346 -0.831 20.876 1.00 93.31 168 GLY A C 1
ATOM 1381 O O . GLY A 1 168 ? -13.958 -0.508 21.996 1.00 93.31 168 GLY A O 1
ATOM 1382 N N . ASN A 1 169 ? -13.632 -1.631 20.078 1.00 93.88 169 ASN A N 1
ATOM 1383 C CA . ASN A 1 169 ? -12.282 -2.069 20.413 1.00 93.88 169 ASN A CA 1
ATOM 1384 C C . ASN A 1 169 ? -11.277 -0.960 20.094 1.00 93.88 169 ASN A C 1
ATOM 1386 O O . ASN A 1 169 ? -11.312 -0.384 19.005 1.00 93.88 169 ASN A O 1
ATOM 1390 N N . SER A 1 170 ? -10.355 -0.704 21.022 1.00 93.94 170 SER A N 1
ATOM 1391 C CA . SER A 1 170 ? -9.324 0.324 20.874 1.00 93.94 170 SER A CA 1
ATOM 1392 C C . SER A 1 170 ? -7.995 -0.249 20.384 1.00 93.94 170 SER A C 1
ATOM 1394 O O . SER A 1 170 ? -7.555 -1.314 20.822 1.00 93.94 170 SER A O 1
ATOM 1396 N N . ALA A 1 171 ? -7.311 0.512 19.535 1.00 91.81 171 ALA A N 1
ATOM 1397 C CA . ALA A 1 171 ? -5.913 0.323 19.174 1.00 91.81 171 ALA A CA 1
ATOM 1398 C C . ALA A 1 171 ? -5.167 1.644 19.380 1.00 91.81 171 ALA A C 1
ATOM 1400 O O . ALA A 1 171 ? -5.699 2.726 19.132 1.00 91.81 171 ALA A O 1
ATOM 1401 N N . PHE A 1 172 ? -3.921 1.549 19.841 1.00 91.31 172 PHE A N 1
ATOM 1402 C CA . PHE A 1 172 ? -3.096 2.706 20.172 1.00 91.31 172 PHE A CA 1
ATOM 1403 C C . PHE A 1 172 ? -1.961 2.840 19.160 1.00 91.31 172 PHE A C 1
ATOM 1405 O O . PHE A 1 172 ? -1.020 2.046 19.141 1.00 91.31 172 PHE A O 1
ATOM 1412 N N . CYS A 1 173 ? -2.046 3.862 18.317 1.00 90.00 173 CYS A N 1
ATOM 1413 C CA . CYS A 1 173 ? -1.024 4.200 17.338 1.00 90.00 173 CYS A CA 1
ATOM 1414 C C . CYS A 1 173 ? 0.002 5.144 17.974 1.00 90.00 173 CYS A C 1
ATOM 1416 O O . CYS A 1 173 ? -0.340 6.261 18.358 1.00 90.00 173 CYS A O 1
ATOM 1418 N N . ALA A 1 174 ? 1.263 4.720 18.067 1.00 87.75 174 ALA A N 1
ATOM 1419 C CA . ALA A 1 174 ? 2.349 5.553 18.580 1.00 87.75 174 ALA A CA 1
ATOM 1420 C C . ALA A 1 174 ? 3.161 6.175 17.432 1.00 87.75 174 ALA A C 1
ATOM 1422 O O . ALA A 1 174 ? 3.793 5.476 16.638 1.00 87.75 174 ALA A O 1
ATOM 1423 N N . PHE A 1 175 ? 3.193 7.504 17.372 1.00 85.56 175 PHE A N 1
ATOM 1424 C CA . PHE A 1 175 ? 4.004 8.276 16.438 1.00 85.56 175 PHE A CA 1
ATOM 1425 C C . PHE A 1 175 ? 5.262 8.772 17.143 1.00 85.56 175 PHE A C 1
ATOM 1427 O O . PHE A 1 175 ? 5.226 9.685 17.970 1.00 85.56 175 PHE A O 1
ATOM 1434 N N . ILE A 1 176 ? 6.394 8.164 16.799 1.00 82.69 176 ILE A N 1
ATOM 1435 C CA . ILE A 1 176 ? 7.694 8.522 17.362 1.00 82.69 176 ILE A CA 1
ATOM 1436 C C . ILE A 1 176 ? 8.377 9.488 16.397 1.00 82.69 176 ILE A C 1
ATOM 1438 O O . ILE A 1 176 ? 8.775 9.120 15.287 1.00 82.69 176 ILE A O 1
ATOM 1442 N N . GLY A 1 177 ? 8.535 10.740 16.819 1.00 65.75 177 GLY A N 1
ATOM 1443 C CA . GLY A 1 177 ? 9.329 11.704 16.075 1.00 65.75 177 GLY A CA 1
ATOM 1444 C C . GLY A 1 177 ? 10.799 11.292 16.108 1.00 65.75 177 GLY A C 1
ATOM 1445 O O . GLY A 1 177 ? 11.454 11.408 17.140 1.00 65.75 177 GLY A O 1
ATOM 1446 N N . LYS A 1 178 ? 11.374 10.860 14.978 1.00 53.94 178 LYS A N 1
ATOM 1447 C CA . LYS A 1 178 ? 12.839 10.815 14.843 1.00 53.94 178 LYS A CA 1
ATOM 1448 C C . LYS A 1 178 ? 13.362 12.247 14.746 1.00 53.94 178 LYS A C 1
ATOM 1450 O O . LYS A 1 178 ? 13.685 12.726 13.660 1.00 53.94 178 LYS A O 1
ATOM 1455 N N . ALA A 1 179 ? 13.464 12.933 15.880 1.00 43.97 179 ALA A N 1
ATOM 1456 C CA . ALA A 1 179 ? 14.261 14.140 15.978 1.00 43.97 179 ALA A CA 1
ATOM 1457 C C . ALA A 1 179 ? 15.722 13.745 15.717 1.00 43.97 179 ALA A C 1
ATOM 1459 O O . ALA A 1 179 ? 16.436 13.290 16.610 1.00 43.97 179 ALA A O 1
ATOM 1460 N N . LYS A 1 180 ? 16.194 13.912 14.476 1.00 40.81 180 LYS A N 1
ATOM 1461 C CA . LYS A 1 180 ? 17.629 14.082 14.248 1.00 40.81 180 LYS A CA 1
ATOM 1462 C C . LYS A 1 180 ? 18.006 15.370 14.972 1.00 40.81 180 LYS A C 1
ATOM 1464 O O . LYS A 1 180 ? 17.845 16.452 14.414 1.00 40.81 180 LYS A O 1
ATOM 1469 N N . ARG A 1 181 ? 18.469 15.255 16.220 1.00 32.38 181 ARG A N 1
ATOM 1470 C CA . ARG A 1 181 ? 19.189 16.329 16.907 1.00 32.38 181 ARG A CA 1
ATOM 1471 C C . ARG A 1 181 ? 20.387 16.692 16.026 1.00 32.38 181 ARG A C 1
ATOM 1473 O O . ARG A 1 181 ? 21.423 16.039 16.086 1.00 32.38 181 ARG A O 1
ATOM 1480 N N . LYS A 1 182 ? 20.241 17.709 15.176 1.00 32.91 182 LYS A N 1
ATOM 1481 C CA . LYS A 1 182 ? 21.377 18.538 14.781 1.00 32.91 182 LYS A CA 1
ATOM 1482 C C . LYS A 1 182 ? 21.654 19.419 15.989 1.00 32.91 182 LYS A C 1
ATOM 1484 O O . LYS A 1 182 ? 21.014 20.448 16.161 1.00 32.91 182 LYS A O 1
ATOM 1489 N N . ILE A 1 183 ? 22.533 18.940 16.859 1.00 32.59 183 ILE A N 1
ATOM 1490 C CA . ILE A 1 183 ? 23.281 19.834 17.734 1.00 32.59 183 ILE A CA 1
ATOM 1491 C C . ILE A 1 183 ? 24.238 20.555 16.780 1.00 32.59 183 ILE A C 1
ATOM 1493 O O . ILE A 1 183 ? 25.040 19.897 16.115 1.00 32.59 183 ILE A O 1
ATOM 1497 N N . ILE A 1 184 ? 24.030 21.859 16.609 1.00 40.94 184 ILE A N 1
ATOM 1498 C CA . ILE A 1 184 ? 25.078 22.775 16.152 1.00 40.94 184 ILE A CA 1
ATOM 1499 C C . ILE A 1 184 ? 25.832 23.187 17.410 1.00 40.94 184 ILE A C 1
ATOM 1501 O O . ILE A 1 184 ? 25.133 23.438 18.420 1.00 40.94 184 ILE A O 1
#

Sequence (184 aa):
MMIKTSLALIPIDAHWWTAQSGALGTTFTFWDKEAKQFLQATQARPNQLDTLFNRYSVWHSLSLWKQTADKLMRRPFLLQAPRISDEGKLATIGDSFAQNQTDFLDVTDYHQLQTELGIHNWQDLPNYFTDQPEGFLSPLVLHIKSYNPLIWHEVEQCVIWEVVDNNGNSAFCAFIGKAKRKII

Mean predicted aligned error: 7.54 Å

Foldseek 3Di:
DDQDQKFWWAWDDWDWDADPQQKTKIKTWIAGLVVRDIAIEIDIDSHCPPVCDDPVCQQPPDDQQNDHVVQPNFAIWMWGRWDADPVRHTYRDDNIHIGGDPDHCDPVNVVSNVVRFADQDCVCVVVVVVPDDPDDDDDHDHDFPDWDDWDQPPVQRWIWIWTAGPVGDTDIDTGHDPPPPPPD

Organism: Proteus mirabilis (NCBI:txid584)

Nearest PDB structures (foldseek):
  5c0p-assembly1_A  TM=2.602E-01  e=1.103E+00  Bacteroides thetaiotaomicron VPI-5482
  8xl2-assembly1_C  TM=1.914E-01  e=4.828E-01  Homo sapiens
  8xl2-assembly1_B  TM=1.914E-01  e=4.828E-01  Homo sapiens
  6g2i-assembly1_B  TM=1.879E-01  e=1.621E+00  Homo sapiens
  6g2h-assembly1_E  TM=2.070E-01  e=2.971E+00  Homo sapiens